Protein AF-J9ENZ3-F1 (afdb_monomer)

Structure (mmCIF, N/CA/C/O backbone):
data_AF-J9ENZ3-F1
#
_entry.id   AF-J9ENZ3-F1
#
loop_
_atom_site.group_PDB
_atom_site.id
_atom_site.type_symbol
_atom_site.label_atom_id
_atom_site.label_alt_id
_atom_site.label_comp_id
_atom_site.label_asym_id
_atom_site.label_entity_id
_atom_site.label_seq_id
_atom_site.pdbx_PDB_ins_code
_atom_site.Cartn_x
_atom_site.Cartn_y
_atom_site.Cartn_z
_atom_site.occupancy
_atom_site.B_iso_or_equiv
_atom_site.auth_seq_id
_atom_site.auth_comp_id
_atom_site.auth_asym_id
_atom_site.auth_atom_id
_atom_site.pdbx_PDB_model_num
ATOM 1 N N . MET A 1 1 ? 27.960 24.617 -27.772 1.00 37.16 1 MET A N 1
ATOM 2 C CA . MET A 1 1 ? 26.574 24.121 -27.917 1.00 37.16 1 MET A CA 1
ATOM 3 C C . MET A 1 1 ? 26.200 23.443 -26.607 1.00 37.16 1 MET A C 1
ATOM 5 O O . MET A 1 1 ? 26.792 22.425 -26.284 1.00 37.16 1 MET A O 1
ATOM 9 N N . ARG A 1 2 ? 25.341 24.064 -25.790 1.00 38.22 2 ARG A N 1
ATOM 10 C CA . ARG A 1 2 ? 24.847 23.457 -24.545 1.00 38.22 2 ARG A CA 1
ATOM 11 C C . ARG A 1 2 ? 23.799 22.422 -24.941 1.00 38.22 2 ARG A C 1
ATOM 13 O O . ARG A 1 2 ? 22.770 22.803 -25.491 1.00 38.22 2 ARG A O 1
ATOM 20 N N . GLY A 1 3 ? 24.102 21.139 -24.749 1.00 43.75 3 GLY A N 1
ATOM 21 C CA . GLY A 1 3 ? 23.131 20.070 -24.952 1.00 43.75 3 GLY A CA 1
ATOM 22 C C . GLY A 1 3 ? 21.952 20.314 -24.022 1.00 43.75 3 GLY A C 1
ATOM 23 O O . GLY A 1 3 ? 22.119 20.308 -22.805 1.00 43.75 3 GLY A O 1
ATOM 24 N N . GLN A 1 4 ? 20.783 20.601 -24.590 1.00 43.12 4 GLN A N 1
ATOM 25 C CA . GLN A 1 4 ? 19.541 20.542 -23.838 1.00 43.12 4 GLN A CA 1
ATOM 26 C C . GLN A 1 4 ? 19.379 19.084 -23.418 1.00 43.12 4 GLN A C 1
ATOM 28 O O . GLN A 1 4 ? 19.159 18.219 -24.265 1.00 43.12 4 GLN A O 1
ATOM 33 N N . GLY A 1 5 ? 19.588 18.805 -22.131 1.00 43.78 5 GLY A N 1
ATOM 34 C CA . GLY A 1 5 ? 19.294 17.501 -21.564 1.00 43.78 5 GLY A CA 1
ATOM 35 C C . GLY A 1 5 ? 17.828 17.211 -21.835 1.00 43.78 5 GLY A C 1
ATOM 36 O O . GLY A 1 5 ? 16.953 17.905 -21.321 1.00 43.78 5 GLY A O 1
ATOM 37 N N . THR A 1 6 ? 17.554 16.230 -22.689 1.00 45.53 6 THR A N 1
ATOM 38 C CA . THR A 1 6 ? 16.222 15.648 -22.790 1.00 45.53 6 THR A CA 1
ATOM 39 C C . THR A 1 6 ? 15.892 15.152 -21.393 1.00 45.53 6 THR A C 1
ATOM 41 O O . THR A 1 6 ? 16.521 14.206 -20.922 1.00 45.53 6 THR A O 1
ATOM 44 N N . SER A 1 7 ? 14.997 15.847 -20.691 1.00 44.31 7 SER A N 1
ATOM 45 C CA . SER A 1 7 ? 14.526 15.411 -19.383 1.00 44.31 7 SER A CA 1
ATOM 46 C C . SER A 1 7 ? 13.869 14.050 -19.589 1.00 44.31 7 SER A C 1
ATOM 48 O O . SER A 1 7 ? 12.767 13.954 -20.128 1.00 44.31 7 SER A O 1
ATOM 50 N N . VAL A 1 8 ? 14.607 12.987 -19.271 1.00 68.31 8 VAL A N 1
ATOM 51 C CA . VAL A 1 8 ? 14.067 11.633 -19.246 1.00 68.31 8 VAL A CA 1
ATOM 52 C C . VAL A 1 8 ? 13.024 11.655 -18.140 1.00 68.31 8 VAL A C 1
ATOM 54 O O . VAL A 1 8 ? 13.353 11.925 -16.984 1.00 68.31 8 VAL A O 1
ATOM 57 N N . MET A 1 9 ? 11.752 11.479 -18.503 1.00 69.38 9 MET A N 1
ATOM 58 C CA . MET A 1 9 ? 10.685 11.439 -17.508 1.00 69.38 9 MET A CA 1
ATOM 59 C C . MET A 1 9 ? 10.993 10.340 -16.480 1.00 69.38 9 MET A C 1
ATOM 61 O O . MET A 1 9 ? 11.474 9.276 -16.873 1.00 69.38 9 MET A O 1
ATOM 65 N N . PRO A 1 10 ? 10.714 10.562 -15.181 1.00 79.25 10 PRO A N 1
ATOM 66 C CA . PRO A 1 10 ? 10.874 9.521 -14.175 1.00 79.25 10 PRO A CA 1
ATOM 67 C C . PRO A 1 10 ? 10.128 8.250 -14.583 1.00 79.25 10 PRO A C 1
ATOM 69 O O . PRO A 1 10 ? 9.026 8.329 -15.123 1.00 79.25 10 PRO A O 1
ATOM 72 N N . ILE A 1 11 ? 10.681 7.081 -14.259 1.00 81.56 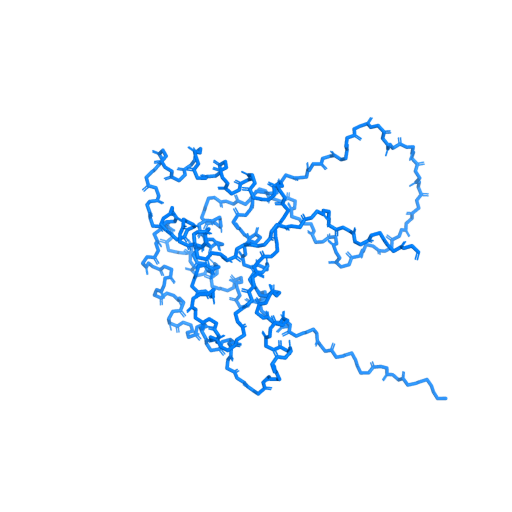11 ILE A N 1
ATOM 73 C CA . ILE A 1 11 ? 10.077 5.782 -14.600 1.00 81.56 11 ILE A CA 1
ATOM 74 C C . ILE A 1 11 ? 8.664 5.591 -14.018 1.00 81.56 11 ILE A C 1
ATOM 76 O O . ILE A 1 11 ? 7.868 4.814 -14.529 1.00 81.56 11 ILE A O 1
ATOM 80 N N . THR A 1 12 ? 8.326 6.351 -12.974 1.00 82.00 12 THR A N 1
ATOM 81 C CA . THR A 1 12 ? 7.009 6.378 -12.326 1.00 82.00 12 THR A CA 1
ATOM 82 C C . THR A 1 12 ? 6.116 7.538 -12.784 1.00 82.00 12 THR A C 1
ATOM 84 O O . THR A 1 12 ? 5.096 7.828 -12.147 1.00 82.00 12 THR A O 1
ATOM 87 N N . ALA A 1 13 ? 6.465 8.238 -13.869 1.00 82.88 13 ALA A N 1
ATOM 88 C CA 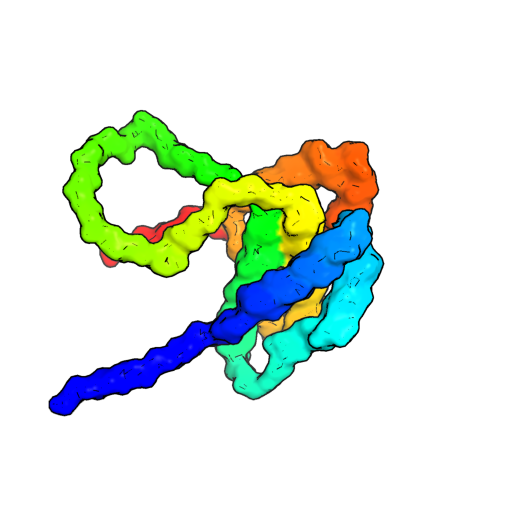. ALA A 1 13 ? 5.656 9.330 -14.400 1.00 82.88 13 ALA A CA 1
ATOM 89 C C . ALA A 1 13 ? 4.219 8.856 -14.681 1.00 82.88 13 ALA A C 1
ATOM 91 O O . ALA A 1 13 ? 3.992 7.842 -15.332 1.00 82.88 13 ALA A O 1
ATOM 92 N N . GLY A 1 14 ? 3.232 9.582 -14.150 1.00 85.75 14 GLY A N 1
ATOM 93 C CA . GLY A 1 14 ? 1.812 9.233 -14.275 1.00 85.75 14 GLY A CA 1
ATOM 94 C C . GLY A 1 14 ? 1.271 8.277 -13.205 1.00 85.75 14 GLY A C 1
ATOM 95 O O . GLY A 1 14 ? 0.085 8.366 -12.899 1.00 85.75 14 GLY A O 1
ATOM 96 N N . CYS A 1 15 ? 2.115 7.484 -12.528 1.00 87.88 15 CYS A N 1
ATOM 97 C CA . CYS A 1 15 ? 1.668 6.492 -11.535 1.00 87.88 15 CYS A CA 1
ATOM 98 C C . CYS A 1 15 ? 0.808 7.109 -10.434 1.00 87.88 15 CYS A C 1
ATOM 100 O O . CYS A 1 15 ? -0.285 6.629 -10.149 1.00 87.88 15 CYS A O 1
ATOM 102 N N . ARG A 1 16 ? 1.261 8.226 -9.850 1.00 88.62 16 ARG A N 1
ATOM 103 C CA . ARG A 1 16 ? 0.505 8.921 -8.800 1.00 88.62 16 ARG A CA 1
ATOM 104 C C . ARG A 1 16 ? -0.881 9.338 -9.290 1.00 88.62 16 ARG A C 1
ATOM 106 O O . ARG A 1 16 ? -1.846 9.194 -8.558 1.00 88.62 16 ARG A O 1
ATOM 113 N N . LYS A 1 17 ? -1.005 9.808 -10.533 1.00 92.12 17 LYS A N 1
ATOM 114 C CA . LYS A 1 17 ? -2.295 10.227 -11.094 1.00 92.12 17 LYS A CA 1
ATOM 115 C C . LYS A 1 17 ? -3.267 9.050 -11.212 1.00 92.12 17 LYS A C 1
ATOM 117 O O . LYS A 1 17 ? -4.450 9.214 -10.919 1.00 92.12 17 LYS A O 1
ATOM 122 N N . ASP A 1 18 ? -2.775 7.880 -11.606 1.00 94.88 18 ASP A N 1
ATOM 123 C CA . ASP A 1 18 ? -3.594 6.671 -11.701 1.00 94.88 18 ASP A CA 1
ATOM 124 C C . ASP A 1 18 ? -3.971 6.120 -10.319 1.00 94.88 18 ASP A C 1
ATOM 126 O O . ASP A 1 18 ? -5.124 5.737 -10.111 1.00 94.88 18 ASP A O 1
ATOM 130 N N . ILE A 1 19 ? -3.045 6.158 -9.353 1.00 96.81 19 ILE A N 1
ATOM 131 C CA . ILE A 1 19 ? -3.295 5.789 -7.949 1.00 96.81 19 ILE A CA 1
ATOM 132 C C . ILE A 1 19 ? -4.357 6.704 -7.334 1.00 96.81 19 ILE A C 1
ATOM 134 O O . ILE A 1 19 ? -5.338 6.211 -6.786 1.00 96.81 19 ILE A O 1
ATOM 138 N N . GLU A 1 20 ? -4.218 8.023 -7.480 1.00 95.81 20 GLU A N 1
ATOM 139 C CA . GLU A 1 20 ? -5.185 9.009 -6.976 1.00 95.81 20 GLU A CA 1
ATOM 140 C C . GLU A 1 20 ? -6.562 8.848 -7.628 1.00 95.81 20 GLU A C 1
ATOM 142 O O . GLU A 1 20 ? -7.599 9.003 -6.981 1.00 95.81 20 GLU A O 1
ATOM 147 N N . ARG A 1 21 ? -6.602 8.479 -8.914 1.00 97.25 21 ARG A N 1
ATOM 148 C CA . ARG A 1 21 ? -7.859 8.151 -9.592 1.00 97.25 21 ARG A CA 1
ATOM 149 C C . ARG A 1 21 ? -8.520 6.917 -8.979 1.00 97.25 21 ARG A C 1
ATOM 151 O O . ARG A 1 21 ? -9.731 6.944 -8.756 1.00 97.25 21 ARG A O 1
ATOM 158 N N . LEU A 1 22 ? -7.759 5.853 -8.720 1.00 98.38 22 LEU A N 1
ATOM 159 C CA . LEU A 1 22 ? -8.282 4.646 -8.080 1.00 98.38 22 LEU A CA 1
ATOM 160 C C . LEU A 1 22 ? -8.736 4.935 -6.640 1.00 98.38 22 LEU A C 1
ATOM 162 O O . LEU A 1 22 ? -9.823 4.509 -6.254 1.00 98.38 22 LEU A O 1
ATOM 166 N N . LEU A 1 23 ? -7.960 5.715 -5.881 1.00 97.75 23 LEU A N 1
ATOM 167 C CA . LEU A 1 23 ? -8.310 6.162 -4.533 1.00 97.75 23 LEU A CA 1
ATOM 168 C C . LEU A 1 23 ? -9.619 6.950 -4.538 1.00 97.75 23 LEU A C 1
ATOM 170 O O . LEU A 1 23 ? -10.511 6.649 -3.750 1.00 97.75 23 LEU A O 1
ATOM 174 N N . LYS A 1 24 ? -9.778 7.915 -5.451 1.00 97.81 24 LYS A N 1
ATOM 175 C CA . LYS A 1 24 ? -11.016 8.692 -5.585 1.00 97.81 24 LYS A CA 1
ATOM 176 C C . LYS A 1 24 ? -12.229 7.784 -5.800 1.00 97.81 24 LYS A C 1
ATOM 178 O O . LYS A 1 24 ? -13.211 7.904 -5.075 1.00 97.81 24 LYS A O 1
ATOM 183 N N . LEU A 1 25 ? -12.140 6.850 -6.749 1.00 98.31 25 LEU A N 1
ATOM 184 C CA . LEU A 1 25 ? -13.219 5.895 -7.026 1.00 98.31 25 LEU A CA 1
ATOM 185 C C . LEU A 1 25 ? -13.516 4.986 -5.828 1.00 98.31 25 LEU A C 1
ATOM 187 O O . LEU A 1 25 ? -14.663 4.600 -5.619 1.00 98.31 25 LEU A O 1
ATOM 191 N N . TYR A 1 26 ? -12.496 4.627 -5.050 1.00 98.38 26 TYR A N 1
ATOM 192 C CA . TYR A 1 26 ? -12.668 3.831 -3.841 1.00 98.38 26 TYR A CA 1
ATOM 193 C C . TYR A 1 26 ? -13.316 4.637 -2.708 1.00 98.38 26 TYR A C 1
ATOM 195 O O . TYR A 1 26 ? -14.208 4.122 -2.036 1.00 98.38 26 TYR A O 1
ATOM 203 N N . LYS A 1 27 ? -12.957 5.916 -2.543 1.00 97.31 27 LYS A N 1
ATOM 204 C CA . LYS A 1 27 ? -13.599 6.827 -1.580 1.00 97.31 27 LYS A CA 1
ATOM 205 C C . LYS A 1 27 ? -15.095 6.974 -1.857 1.00 97.31 27 LYS A C 1
ATOM 207 O O . LYS A 1 27 ? -15.889 6.865 -0.931 1.00 97.31 27 LYS A O 1
ATOM 212 N N . GLU A 1 28 ? -15.482 7.074 -3.129 1.00 97.69 28 GLU A N 1
ATOM 213 C CA . GLU A 1 28 ? -16.887 7.106 -3.577 1.00 97.69 28 GLU A CA 1
ATOM 214 C C . GLU A 1 28 ? -17.689 5.833 -3.229 1.00 97.69 28 GLU A C 1
ATOM 216 O O . GLU A 1 28 ? -18.915 5.843 -3.306 1.00 97.69 28 GLU A O 1
ATOM 221 N N . LYS A 1 29 ? -17.035 4.725 -2.847 1.00 97.50 29 LYS A N 1
ATOM 222 C CA . LYS A 1 29 ? -17.721 3.511 -2.372 1.00 97.50 29 LYS A CA 1
ATOM 223 C C . LYS A 1 29 ? -18.126 3.569 -0.903 1.00 97.50 29 LYS A C 1
ATOM 225 O O . LYS A 1 29 ? -18.828 2.658 -0.472 1.00 97.50 29 LYS A O 1
ATOM 230 N N . GLU A 1 30 ? -17.649 4.565 -0.149 1.00 95.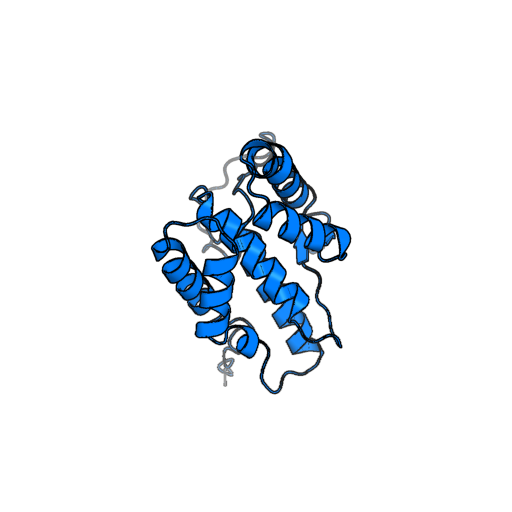81 30 GLU A N 1
ATOM 231 C CA . GLU A 1 30 ? -17.958 4.763 1.277 1.00 95.81 30 GLU A CA 1
ATOM 232 C C . GLU A 1 30 ? -17.802 3.471 2.103 1.00 95.81 30 GLU A C 1
ATOM 234 O O . GLU A 1 30 ? -18.592 3.135 2.982 1.00 95.81 30 GLU A O 1
ATOM 239 N N . THR A 1 31 ? -16.766 2.695 1.777 1.00 96.62 31 THR A N 1
ATOM 240 C CA . THR A 1 31 ? -16.513 1.375 2.350 1.00 96.62 31 THR A CA 1
ATOM 241 C C . THR A 1 31 ? -15.038 1.199 2.672 1.00 96.62 31 THR A C 1
ATOM 243 O O . THR A 1 31 ? -14.167 1.797 2.040 1.00 96.62 31 THR A O 1
ATOM 246 N N . LEU A 1 32 ? -14.770 0.340 3.652 1.00 97.56 32 LEU A N 1
ATOM 247 C CA . LEU A 1 32 ? -13.426 -0.065 4.063 1.00 97.56 32 LEU A CA 1
ATOM 248 C C . LEU A 1 32 ? -13.091 -1.491 3.597 1.00 97.56 32 LEU A C 1
ATOM 250 O O . LEU A 1 32 ? -12.038 -2.022 3.941 1.00 97.56 32 LEU A O 1
ATOM 254 N N . ARG A 1 33 ? -13.995 -2.149 2.857 1.00 98.06 33 ARG A N 1
ATOM 255 C CA . ARG A 1 33 ? -13.868 -3.558 2.460 1.00 98.06 33 ARG A CA 1
ATOM 256 C C . ARG A 1 33 ? -12.929 -3.734 1.270 1.00 98.06 33 ARG A C 1
ATOM 258 O O . ARG A 1 33 ? -12.940 -2.944 0.329 1.00 98.06 33 ARG A O 1
ATOM 265 N N . TYR A 1 34 ? -12.213 -4.856 1.253 1.00 98.56 34 TYR A N 1
ATOM 266 C CA . TYR A 1 34 ? -11.337 -5.210 0.134 1.00 98.56 34 TYR A CA 1
ATOM 267 C C . TYR A 1 34 ? -12.113 -5.512 -1.154 1.00 98.56 34 TYR A C 1
ATOM 269 O O . TYR A 1 34 ? -11.662 -5.179 -2.247 1.00 98.56 34 TYR A O 1
ATOM 277 N N . LYS A 1 35 ? -13.301 -6.123 -1.049 1.00 98.38 35 LYS A N 1
ATOM 278 C CA . LYS A 1 35 ? -14.058 -6.582 -2.224 1.00 98.38 35 LYS A CA 1
ATOM 279 C C . LYS A 1 35 ? -14.413 -5.443 -3.208 1.00 98.38 35 LYS A C 1
ATOM 281 O O . LYS A 1 35 ? -14.093 -5.584 -4.386 1.00 98.38 35 LYS A O 1
ATOM 286 N N . PRO A 1 36 ? -14.972 -4.298 -2.773 1.00 98.50 36 PRO A N 1
ATOM 287 C CA . PRO A 1 36 ? -15.184 -3.152 -3.661 1.00 98.50 36 PRO A CA 1
ATOM 288 C C . PRO A 1 36 ? -13.886 -2.546 -4.212 1.00 98.50 36 PRO A C 1
ATOM 290 O O . PRO A 1 36 ? -13.875 -2.062 -5.342 1.00 98.50 36 PRO A O 1
ATOM 293 N N . PHE A 1 37 ? -12.791 -2.579 -3.442 1.00 98.69 37 PHE A N 1
ATOM 294 C CA . PHE A 1 37 ? -11.478 -2.132 -3.914 1.00 98.69 37 PHE A CA 1
ATOM 295 C C . PHE A 1 37 ? -10.979 -2.990 -5.087 1.00 98.69 37 PHE A C 1
ATOM 297 O O . PHE A 1 37 ? -10.638 -2.440 -6.135 1.00 98.69 37 PHE A O 1
ATOM 304 N N . ILE A 1 38 ? -10.968 -4.322 -4.949 1.00 98.56 38 ILE A N 1
ATOM 305 C CA . ILE A 1 38 ? -10.431 -5.205 -5.997 1.00 98.56 38 ILE A CA 1
ATOM 306 C C . ILE A 1 38 ? -11.284 -5.156 -7.270 1.00 98.56 38 ILE A C 1
ATOM 308 O O . ILE A 1 38 ? -10.747 -5.172 -8.369 1.00 98.56 38 ILE A O 1
ATOM 312 N N . GLU A 1 39 ? -12.601 -4.969 -7.147 1.00 98.62 39 GLU A N 1
ATOM 313 C CA . GLU A 1 39 ? -13.478 -4.756 -8.306 1.00 98.62 39 GLU A CA 1
ATOM 314 C C . GLU A 1 39 ? -13.137 -3.475 -9.080 1.00 98.62 39 GLU A C 1
ATOM 316 O O . GLU A 1 39 ? -13.203 -3.457 -10.310 1.00 98.62 39 GLU A O 1
ATOM 321 N N . LEU A 1 40 ? -12.758 -2.398 -8.383 1.00 98.62 40 LEU A N 1
ATOM 322 C CA . LEU A 1 40 ? -12.287 -1.169 -9.025 1.00 98.62 40 LEU A CA 1
ATOM 323 C C . LEU A 1 40 ? -10.916 -1.363 -9.676 1.00 98.62 40 LEU A C 1
ATOM 325 O O . LEU A 1 40 ? -10.721 -0.918 -10.809 1.00 98.62 40 LEU A O 1
ATOM 329 N N . PHE A 1 41 ? -9.999 -2.045 -8.988 1.00 98.56 41 PHE A N 1
ATOM 330 C CA . PHE A 1 41 ? -8.675 -2.387 -9.503 1.00 98.56 41 PHE A CA 1
ATOM 331 C C . PHE A 1 41 ? -8.780 -3.188 -10.813 1.00 98.56 41 PHE A C 1
ATOM 333 O O . PHE A 1 41 ? -8.176 -2.811 -11.823 1.00 98.56 41 PHE A O 1
ATOM 340 N N . ASP A 1 42 ? -9.628 -4.220 -10.833 1.00 98.12 42 ASP A N 1
ATOM 341 C CA . ASP A 1 42 ? -9.889 -5.059 -12.006 1.00 98.12 42 ASP A CA 1
ATOM 342 C C . ASP A 1 42 ? -10.587 -4.275 -13.122 1.00 98.12 42 ASP A C 1
ATOM 344 O O . ASP A 1 42 ? -10.189 -4.348 -14.287 1.00 98.12 42 ASP A O 1
ATOM 348 N N . LYS A 1 43 ? -11.595 -3.457 -12.784 1.00 98.00 43 LYS A N 1
ATOM 349 C CA . LYS A 1 43 ? -12.313 -2.611 -13.752 1.00 98.00 43 LYS A CA 1
ATOM 350 C C . LYS A 1 43 ? -11.385 -1.616 -14.449 1.00 98.00 43 LYS A C 1
ATOM 352 O O . LYS A 1 43 ? -11.552 -1.358 -15.640 1.00 98.00 43 LYS A O 1
ATOM 357 N N . MET A 1 44 ? -10.421 -1.052 -13.722 1.00 97.06 44 MET A N 1
ATOM 358 C CA . MET A 1 44 ? -9.399 -0.164 -14.282 1.00 97.06 44 MET A CA 1
ATOM 359 C C . MET A 1 44 ? -8.302 -0.916 -15.036 1.00 97.06 44 MET A C 1
ATOM 361 O O . MET A 1 44 ? -7.482 -0.271 -15.683 1.00 97.06 44 MET A O 1
ATOM 365 N N . LYS A 1 45 ? -8.291 -2.255 -14.968 1.00 96.62 45 LYS A N 1
ATOM 366 C CA . LYS A 1 45 ? -7.197 -3.108 -15.441 1.00 96.62 45 LYS A CA 1
ATOM 367 C C . LYS A 1 45 ? -5.858 -2.657 -14.856 1.00 96.62 45 LYS A C 1
ATOM 369 O O . LYS A 1 45 ? -4.853 -2.652 -15.548 1.00 96.62 45 LYS A O 1
ATOM 374 N N . PHE A 1 46 ? -5.835 -2.262 -13.582 1.00 96.81 46 PHE A N 1
ATOM 375 C CA . PHE A 1 46 ? -4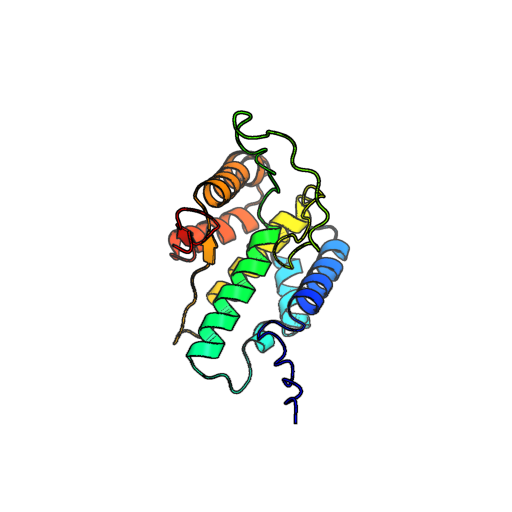.685 -1.570 -12.995 1.00 96.81 46 PHE A CA 1
ATOM 376 C C . PHE A 1 46 ? -3.396 -2.414 -13.029 1.00 96.81 46 PHE A C 1
ATOM 378 O O . PHE A 1 46 ? -2.309 -1.869 -13.174 1.00 96.81 46 PHE A O 1
ATOM 385 N N . ALA A 1 47 ? -3.499 -3.749 -13.010 1.00 94.81 47 ALA A N 1
ATOM 386 C CA . ALA A 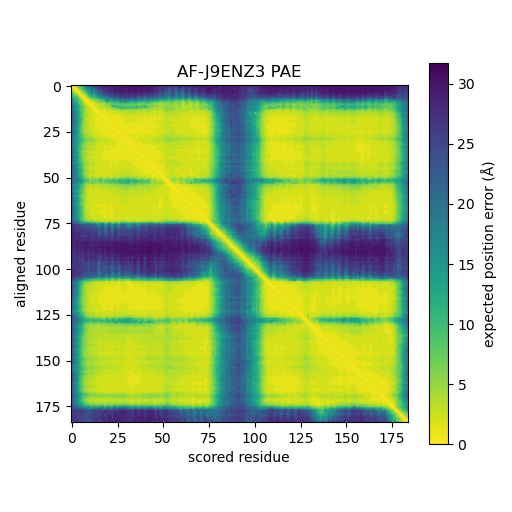1 47 ? -2.353 -4.650 -13.183 1.00 94.81 47 ALA A CA 1
ATOM 387 C C . ALA A 1 47 ? -1.592 -4.459 -14.513 1.00 94.81 47 ALA A C 1
ATOM 389 O O . ALA A 1 47 ? -0.423 -4.832 -14.603 1.00 94.81 47 ALA A O 1
ATOM 390 N N . THR A 1 48 ? -2.198 -3.841 -15.539 1.00 93.38 48 THR A N 1
ATOM 391 C CA . THR A 1 48 ? -1.495 -3.519 -16.792 1.00 93.38 48 THR A CA 1
ATOM 392 C C . THR A 1 48 ? -0.395 -2.477 -16.602 1.00 93.38 48 THR A C 1
ATOM 394 O O . THR A 1 48 ? 0.352 -2.227 -17.538 1.00 93.38 48 THR A O 1
ATOM 397 N N . ILE A 1 49 ? -0.267 -1.878 -15.413 1.00 92.25 49 ILE A N 1
ATOM 398 C CA . ILE A 1 49 ? 0.814 -0.949 -15.077 1.00 92.25 49 ILE A CA 1
ATOM 399 C C . ILE A 1 49 ? 2.210 -1.591 -15.196 1.00 92.25 49 ILE A C 1
ATOM 401 O O . ILE A 1 49 ? 3.178 -0.895 -15.475 1.00 92.25 49 ILE A O 1
ATOM 405 N N . PHE A 1 50 ? 2.306 -2.918 -15.055 1.00 90.69 50 PHE A N 1
ATOM 406 C CA . PHE A 1 50 ? 3.543 -3.678 -15.277 1.00 90.69 50 PHE A CA 1
ATOM 407 C C . PHE A 1 50 ? 3.735 -4.125 -16.736 1.00 90.69 50 PHE A C 1
ATOM 409 O O . PHE A 1 50 ? 4.740 -4.754 -17.063 1.00 90.69 50 PHE A O 1
ATOM 416 N N . MET A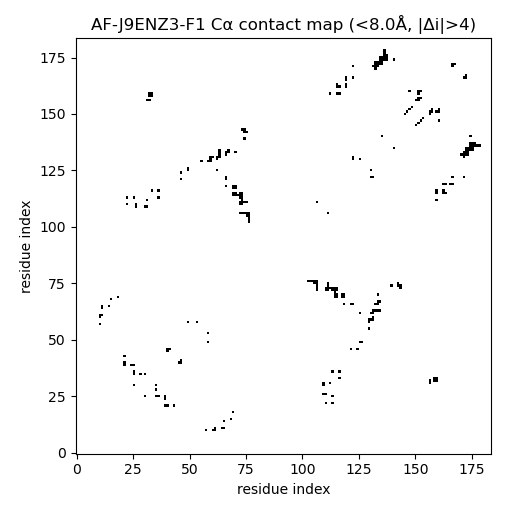 1 51 ? 2.771 -3.861 -17.623 1.00 87.56 51 MET A N 1
ATOM 417 C CA . MET A 1 51 ? 2.851 -4.283 -19.019 1.00 87.56 51 MET A CA 1
ATOM 418 C C . MET A 1 51 ? 3.636 -3.271 -19.847 1.00 87.56 51 MET A C 1
ATOM 420 O O . MET A 1 51 ? 3.337 -2.081 -19.868 1.00 87.56 51 MET A O 1
ATOM 424 N N . GLY A 1 52 ? 4.610 -3.767 -20.600 1.00 83.94 52 GLY A N 1
ATOM 425 C CA . GLY A 1 52 ? 5.451 -2.953 -21.464 1.00 83.94 52 GLY A CA 1
ATOM 426 C C . GLY A 1 52 ? 6.790 -3.629 -21.709 1.00 83.94 52 GLY A C 1
ATOM 427 O O . GLY A 1 52 ? 7.070 -4.704 -21.182 1.00 83.94 52 GLY A O 1
ATOM 428 N N . ARG A 1 53 ? 7.629 -3.002 -22.533 1.00 76.19 53 ARG A N 1
ATOM 429 C CA . ARG A 1 53 ? 9.024 -3.421 -22.689 1.00 76.19 53 ARG A CA 1
ATOM 430 C C . ARG A 1 53 ? 9.870 -2.630 -21.703 1.00 76.19 53 ARG A C 1
ATOM 432 O O . ARG A 1 53 ? 10.307 -1.534 -22.028 1.00 76.19 53 ARG A O 1
ATOM 439 N N . MET A 1 54 ? 10.048 -3.190 -20.513 1.00 86.06 54 MET A N 1
ATOM 440 C CA . MET A 1 54 ? 10.987 -2.701 -19.505 1.00 86.06 54 MET A CA 1
ATOM 441 C C . MET A 1 54 ? 12.145 -3.689 -19.428 1.00 86.06 54 MET A C 1
ATOM 443 O O . MET A 1 54 ? 11.933 -4.904 -19.468 1.00 86.06 54 MET A O 1
ATOM 447 N N . SER A 1 55 ? 13.371 -3.189 -19.331 1.00 90.31 55 SER A N 1
ATOM 448 C CA . SER A 1 55 ? 14.490 -4.029 -18.913 1.00 90.31 55 SER A CA 1
ATOM 449 C C . SER A 1 55 ? 14.256 -4.549 -17.484 1.00 90.31 55 SER A C 1
ATOM 451 O O . SER A 1 55 ? 13.509 -3.937 -16.718 1.00 90.31 55 SER A O 1
ATOM 453 N N . PRO A 1 56 ? 14.907 -5.651 -17.077 1.00 89.94 56 PRO A N 1
ATOM 454 C CA . PRO A 1 56 ? 14.837 -6.140 -15.700 1.00 89.94 56 PRO A CA 1
ATOM 455 C C . PRO A 1 56 ? 15.119 -5.085 -14.622 1.00 89.94 56 PRO A C 1
ATOM 457 O O . PRO A 1 56 ? 14.434 -5.044 -13.604 1.00 89.94 56 PRO A O 1
ATOM 460 N N . ALA A 1 57 ? 16.107 -4.216 -14.857 1.00 90.38 57 ALA A N 1
ATOM 461 C CA . ALA A 1 57 ? 16.481 -3.159 -13.920 1.00 90.38 57 ALA A CA 1
ATOM 462 C C . ALA A 1 57 ? 15.394 -2.080 -13.818 1.00 90.38 57 ALA A C 1
ATOM 464 O O . ALA A 1 57 ? 14.999 -1.711 -12.716 1.00 90.38 57 ALA A O 1
ATOM 465 N N . GLU A 1 58 ? 14.864 -1.637 -14.962 1.00 90.88 58 GLU A N 1
ATOM 466 C CA . GLU A 1 58 ? 13.745 -0.693 -15.025 1.00 90.88 58 GLU A CA 1
ATOM 467 C C . GLU A 1 58 ? 12.503 -1.256 -14.336 1.00 90.88 58 GLU A C 1
ATOM 469 O O . GLU A 1 58 ? 11.862 -0.562 -13.556 1.00 90.88 58 GLU A O 1
ATOM 474 N N . LEU A 1 59 ? 12.174 -2.525 -14.579 1.00 91.50 59 LEU A N 1
ATOM 475 C CA . LEU A 1 59 ? 11.028 -3.172 -13.952 1.00 91.50 59 LEU A CA 1
ATOM 476 C C . LEU A 1 59 ? 11.182 -3.257 -12.428 1.00 91.50 59 LEU A C 1
ATOM 478 O O . LEU A 1 59 ? 10.223 -2.982 -11.706 1.00 91.50 59 LEU A O 1
ATOM 482 N N . TYR A 1 60 ? 12.368 -3.621 -11.936 1.00 92.06 60 TYR A N 1
ATOM 483 C CA . TYR A 1 60 ? 12.636 -3.677 -10.500 1.00 92.06 60 TYR A CA 1
ATOM 484 C C . TYR A 1 60 ? 12.540 -2.284 -9.863 1.00 92.06 60 TYR A C 1
ATOM 486 O O . TYR A 1 60 ? 11.819 -2.110 -8.882 1.00 92.06 60 TYR A O 1
ATOM 494 N N . GLU A 1 61 ? 13.205 -1.278 -10.443 1.00 91.31 61 GLU A N 1
ATOM 495 C CA . GLU A 1 61 ? 13.167 0.108 -9.957 1.00 91.31 61 GLU A CA 1
ATOM 49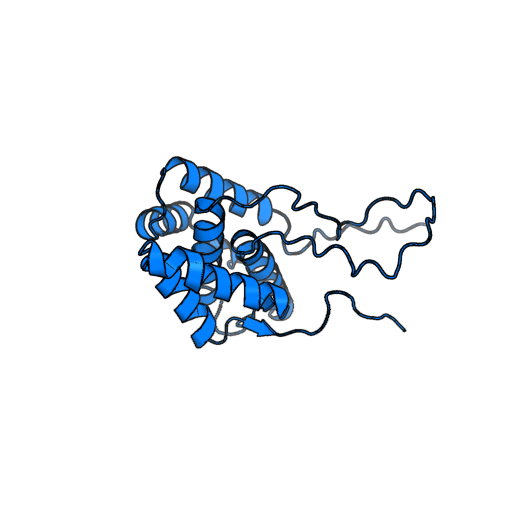6 C C . GLU A 1 61 ? 11.741 0.670 -9.969 1.00 91.31 61 GLU A C 1
ATOM 498 O O . GLU A 1 61 ? 11.300 1.308 -9.011 1.00 91.31 61 GLU A O 1
ATOM 503 N N . PHE A 1 62 ? 11.002 0.406 -11.045 1.00 92.94 62 PHE A N 1
ATOM 504 C CA . PHE A 1 62 ? 9.605 0.780 -11.172 1.00 92.94 62 PHE A CA 1
ATOM 505 C C . PHE A 1 62 ? 8.751 0.148 -10.075 1.00 92.94 62 PHE A C 1
ATOM 507 O O . PHE A 1 62 ? 8.011 0.859 -9.398 1.00 92.94 62 PHE A O 1
ATOM 514 N N . SER A 1 63 ? 8.872 -1.166 -9.880 1.00 94.19 63 SER A N 1
ATOM 515 C CA . SER A 1 63 ? 8.088 -1.915 -8.895 1.00 94.19 63 SER A CA 1
ATOM 516 C C . SER A 1 63 ? 8.403 -1.454 -7.473 1.00 94.19 63 SER A C 1
ATOM 518 O O . SER A 1 63 ? 7.484 -1.200 -6.698 1.00 94.19 63 SER A O 1
ATOM 520 N N . GLU A 1 64 ? 9.683 -1.254 -7.147 1.00 92.94 64 GLU A N 1
ATOM 521 C CA . GLU A 1 64 ? 10.123 -0.737 -5.848 1.00 92.94 64 GLU A CA 1
ATOM 522 C C . GLU A 1 64 ? 9.527 0.651 -5.573 1.00 92.94 64 GLU A C 1
ATOM 524 O O . GLU A 1 64 ? 8.882 0.859 -4.543 1.00 92.94 64 GLU A O 1
ATOM 529 N N . LYS A 1 65 ? 9.661 1.593 -6.517 1.00 92.50 65 LYS A N 1
ATOM 530 C CA . LYS A 1 65 ? 9.121 2.953 -6.365 1.00 92.50 65 LYS A CA 1
ATOM 531 C C . LYS A 1 65 ? 7.597 2.972 -6.324 1.00 92.50 65 LYS A C 1
ATOM 533 O O . LYS A 1 65 ? 7.025 3.734 -5.549 1.00 92.50 65 LYS A O 1
ATOM 538 N N . LEU A 1 66 ? 6.935 2.156 -7.142 1.00 95.06 66 LEU A N 1
ATOM 539 C CA . LEU A 1 66 ? 5.482 2.031 -7.146 1.00 95.06 66 LEU A CA 1
ATOM 540 C C . LEU A 1 66 ? 4.989 1.560 -5.776 1.00 95.06 66 LEU A C 1
ATOM 542 O O . LEU A 1 66 ? 4.149 2.230 -5.181 1.00 95.06 66 LEU A O 1
ATOM 546 N N . LEU A 1 67 ? 5.550 0.469 -5.251 1.00 95.50 67 LEU A N 1
ATOM 547 C CA . LEU A 1 67 ? 5.174 -0.069 -3.945 1.00 95.50 67 LEU A CA 1
ATOM 548 C C . LEU A 1 67 ? 5.479 0.911 -2.803 1.00 95.50 67 LEU A C 1
ATOM 550 O O . LEU A 1 67 ? 4.690 1.013 -1.864 1.00 95.50 67 LEU A O 1
ATOM 554 N N . GLN A 1 68 ? 6.572 1.677 -2.900 1.00 93.19 68 GLN A N 1
ATOM 555 C CA . GLN A 1 68 ? 6.884 2.742 -1.944 1.00 93.19 68 GLN A CA 1
ATOM 556 C C . GLN A 1 68 ? 5.800 3.830 -1.927 1.00 93.19 68 GLN A C 1
ATOM 558 O O . GLN A 1 68 ? 5.368 4.266 -0.860 1.00 93.19 68 GLN A O 1
ATOM 563 N N . ILE A 1 69 ? 5.329 4.252 -3.107 1.00 92.81 69 ILE A N 1
ATOM 564 C CA . ILE A 1 69 ? 4.245 5.236 -3.232 1.00 92.81 69 ILE A CA 1
ATOM 565 C C . ILE A 1 69 ? 2.942 4.668 -2.667 1.00 92.81 69 ILE A C 1
ATOM 567 O O . ILE A 1 69 ? 2.193 5.389 -2.018 1.00 92.81 69 ILE A O 1
ATOM 571 N N . THR A 1 70 ? 2.629 3.394 -2.908 1.00 95.81 70 THR A N 1
ATOM 572 C CA . THR A 1 70 ? 1.348 2.832 -2.458 1.00 95.81 70 THR A CA 1
ATOM 573 C C . THR A 1 70 ? 1.315 2.599 -0.955 1.00 95.81 70 THR A C 1
ATOM 575 O O . THR A 1 70 ? 0.293 2.882 -0.326 1.00 95.81 70 THR A O 1
ATOM 578 N N . ILE A 1 71 ? 2.423 2.155 -0.350 1.00 95.06 71 ILE A N 1
ATOM 579 C CA . ILE A 1 71 ? 2.462 1.936 1.098 1.00 95.06 71 ILE A CA 1
ATOM 580 C C . ILE A 1 71 ? 2.431 3.254 1.872 1.00 95.06 71 ILE A C 1
ATOM 582 O O . ILE A 1 71 ? 1.930 3.272 2.992 1.00 95.06 71 ILE A O 1
ATOM 586 N N . SER A 1 72 ? 2.888 4.372 1.292 1.00 92.44 72 SER A N 1
ATOM 587 C CA . SER A 1 72 ? 2.858 5.660 1.996 1.00 92.44 72 SER A CA 1
ATOM 588 C C . SER A 1 72 ? 1.434 6.105 2.344 1.00 92.44 72 SER A C 1
ATOM 590 O O . SER A 1 72 ? 1.250 6.846 3.299 1.00 92.44 72 SER A O 1
ATOM 592 N N . TYR A 1 73 ? 0.412 5.624 1.622 1.00 93.75 73 TYR A N 1
ATOM 593 C CA . TYR A 1 73 ? -0.990 5.851 1.996 1.00 93.75 73 TYR A CA 1
ATOM 594 C C . TYR A 1 73 ? -1.401 5.062 3.247 1.00 93.75 73 TYR A C 1
ATOM 596 O O . TYR A 1 73 ? -2.330 5.466 3.929 1.00 93.75 73 TYR A O 1
ATOM 604 N N . ALA A 1 74 ? -0.739 3.944 3.567 1.00 93.50 74 ALA A N 1
ATOM 605 C CA . ALA A 1 74 ? -1.007 3.146 4.767 1.00 93.50 74 ALA A CA 1
ATOM 606 C C . ALA A 1 74 ? -0.356 3.721 6.033 1.00 93.50 74 ALA A C 1
ATOM 608 O O . ALA A 1 74 ? -0.759 3.366 7.145 1.00 93.50 74 ALA A O 1
ATOM 609 N N . MET A 1 75 ? 0.637 4.594 5.875 1.00 88.44 75 MET A N 1
ATOM 610 C CA . MET A 1 75 ? 1.416 5.139 6.979 1.00 88.44 75 MET A CA 1
ATOM 611 C C . MET A 1 75 ? 0.733 6.374 7.575 1.00 88.44 75 MET A C 1
ATOM 613 O O . MET A 1 75 ? 0.173 7.195 6.846 1.00 88.44 75 MET A O 1
ATOM 617 N N . SER A 1 76 ? 0.764 6.521 8.901 1.00 72.94 76 SER A N 1
ATOM 618 C CA . SER A 1 76 ? 0.461 7.811 9.517 1.00 72.94 76 SER A CA 1
ATOM 619 C C . SER A 1 76 ? 1.638 8.753 9.292 1.00 72.94 76 SER A C 1
ATOM 621 O O . SER A 1 76 ? 2.800 8.386 9.485 1.00 72.94 76 SER A O 1
ATOM 623 N N . TYR A 1 77 ? 1.353 9.981 8.863 1.00 57.03 77 TYR A N 1
ATOM 624 C CA . TYR A 1 77 ? 2.371 11.015 8.902 1.00 57.03 77 TYR A CA 1
ATOM 625 C C . TYR A 1 77 ? 2.608 11.392 10.361 1.00 57.03 77 TYR A C 1
ATOM 627 O O . TYR A 1 77 ? 1.864 12.170 10.952 1.00 57.03 77 TYR A O 1
ATOM 635 N N . ARG A 1 78 ? 3.644 10.810 10.956 1.00 49.69 78 ARG A N 1
ATOM 636 C CA . ARG A 1 78 ? 4.284 11.372 12.137 1.00 49.69 78 ARG A CA 1
ATOM 637 C C . ARG A 1 78 ? 5.487 12.137 11.625 1.00 49.69 78 ARG A C 1
ATOM 639 O O . ARG A 1 78 ? 6.551 11.560 11.429 1.00 49.69 78 ARG A O 1
ATOM 646 N N . GLU A 1 79 ? 5.317 13.436 11.412 1.00 41.50 79 GLU A N 1
ATOM 647 C CA . GLU A 1 79 ? 6.443 14.357 11.506 1.00 41.50 79 GLU A CA 1
ATOM 648 C C . GLU A 1 79 ? 7.041 14.116 12.903 1.00 41.50 79 GLU A C 1
ATOM 650 O O . GLU A 1 79 ? 6.536 14.603 13.917 1.00 41.50 79 GLU A O 1
ATOM 655 N N . ARG A 1 80 ? 8.064 13.260 13.015 1.00 39.19 80 ARG A N 1
ATOM 656 C CA . ARG A 1 80 ? 8.917 13.327 14.192 1.00 39.19 80 ARG A CA 1
ATOM 657 C C . ARG A 1 80 ? 9.607 14.662 14.033 1.00 39.19 80 ARG A C 1
ATOM 659 O O . ARG A 1 80 ? 10.515 14.780 13.214 1.00 39.19 80 ARG A O 1
ATOM 666 N N . LYS A 1 81 ? 9.153 15.659 14.800 1.00 34.28 81 LYS A N 1
ATOM 667 C CA . LYS A 1 81 ? 9.998 16.807 15.116 1.00 34.28 81 LYS A CA 1
ATOM 668 C C . LYS A 1 81 ? 11.383 16.224 15.407 1.00 34.28 81 LYS A C 1
ATOM 670 O O . LYS A 1 81 ? 11.448 15.303 16.237 1.00 34.28 81 LYS A O 1
ATOM 675 N N . PRO A 1 82 ? 12.447 16.634 14.693 1.00 36.56 82 PRO A N 1
ATOM 676 C CA . PRO A 1 82 ? 13.781 16.213 15.078 1.00 36.56 82 PRO A CA 1
ATOM 677 C C . PRO A 1 82 ? 13.905 16.495 16.575 1.00 36.56 82 PRO A C 1
ATOM 679 O O . PRO A 1 82 ? 13.383 17.504 17.055 1.00 36.56 82 PRO A O 1
ATOM 682 N N . ALA A 1 83 ? 14.459 15.539 17.328 1.00 36.00 83 ALA A N 1
ATOM 683 C CA . ALA A 1 83 ? 14.624 15.692 18.768 1.00 36.00 83 ALA A CA 1
ATOM 684 C C . ALA A 1 83 ? 15.163 17.101 19.045 1.00 36.00 83 ALA A C 1
ATOM 686 O O . ALA A 1 83 ? 16.091 17.530 18.362 1.00 36.00 83 ALA A O 1
ATOM 687 N N . GLU A 1 84 ? 14.534 17.805 19.985 1.00 39.53 84 GLU A N 1
ATOM 688 C CA . GLU A 1 84 ? 14.608 19.252 20.258 1.00 39.53 84 GLU A CA 1
ATOM 689 C C . GLU A 1 84 ? 15.995 19.731 20.761 1.00 39.53 84 GLU A C 1
ATOM 691 O O . GLU A 1 84 ? 16.111 20.614 21.602 1.00 39.53 84 GLU A O 1
ATOM 696 N N . TYR A 1 85 ? 17.075 19.127 20.264 1.00 44.94 85 TYR A N 1
ATOM 697 C CA . TYR A 1 85 ? 18.468 19.381 20.616 1.00 44.94 85 TYR A CA 1
ATOM 698 C C . TYR A 1 85 ? 19.300 19.929 19.449 1.00 44.94 85 TYR A C 1
ATOM 700 O O . TYR A 1 85 ? 20.517 20.035 19.582 1.00 44.94 85 TYR A O 1
ATOM 708 N N . ALA A 1 86 ? 18.691 20.271 18.310 1.00 51.00 86 ALA A N 1
ATOM 709 C CA . ALA A 1 86 ? 19.435 20.763 17.152 1.00 51.00 86 ALA A CA 1
ATOM 710 C C . ALA A 1 86 ? 18.636 21.755 16.294 1.00 51.00 86 ALA A C 1
ATOM 712 O O . ALA A 1 86 ? 18.385 21.481 15.128 1.00 51.00 86 ALA A O 1
ATOM 713 N N . GLU A 1 87 ? 18.272 22.917 16.836 1.00 41.22 87 GLU A N 1
ATOM 714 C CA . GLU A 1 87 ? 17.966 24.085 15.998 1.00 41.22 87 GLU A CA 1
ATOM 715 C C . GLU A 1 87 ? 18.609 25.343 16.602 1.00 41.22 87 GLU A C 1
ATOM 717 O O . GLU A 1 87 ? 18.086 25.950 17.534 1.00 41.22 87 GLU A O 1
ATOM 722 N N . GLU A 1 88 ? 19.764 25.739 16.057 1.00 36.16 88 GLU A N 1
ATOM 723 C CA . GLU A 1 88 ? 20.086 27.163 15.937 1.00 36.16 88 GLU A CA 1
ATOM 724 C C . GLU A 1 88 ? 19.445 27.678 14.635 1.00 36.16 88 GLU A C 1
ATOM 726 O O . GLU A 1 88 ? 19.453 26.964 13.629 1.00 36.16 88 GLU A O 1
ATOM 731 N N . PRO A 1 89 ? 18.870 28.892 14.621 1.00 36.66 89 PRO A N 1
ATOM 732 C CA . PRO A 1 89 ? 18.091 29.372 13.491 1.00 36.66 89 PRO A CA 1
ATOM 733 C C . PRO A 1 89 ? 19.014 29.836 12.361 1.00 36.66 89 PRO A C 1
ATOM 735 O O . PRO A 1 89 ? 19.623 30.903 12.452 1.00 36.66 89 PRO A O 1
ATOM 738 N N . THR A 1 90 ? 19.076 29.089 11.260 1.00 37.56 90 THR A N 1
ATOM 739 C CA . THR A 1 90 ? 19.624 29.600 9.998 1.00 37.56 90 THR A CA 1
ATOM 740 C C . THR A 1 90 ? 18.488 29.988 9.059 1.00 37.56 90 THR A C 1
ATOM 742 O O . THR A 1 90 ? 17.769 29.169 8.494 1.00 37.56 90 THR A O 1
ATOM 745 N N . ILE A 1 91 ? 18.317 31.301 8.927 1.00 46.28 91 ILE A N 1
ATOM 746 C CA . ILE A 1 91 ? 17.596 31.938 7.831 1.00 46.28 91 ILE A CA 1
ATOM 747 C C . ILE A 1 91 ? 18.433 31.674 6.580 1.00 46.28 91 ILE A C 1
ATOM 749 O O . ILE A 1 91 ? 19.566 32.131 6.562 1.00 46.28 91 ILE A O 1
ATOM 753 N N . ASP A 1 92 ? 17.912 30.949 5.587 1.00 41.62 92 ASP A N 1
ATOM 754 C CA . ASP A 1 92 ? 18.132 31.258 4.168 1.00 41.62 92 ASP A CA 1
ATOM 755 C C . ASP A 1 92 ? 17.241 30.414 3.239 1.00 41.62 92 ASP A C 1
ATOM 757 O O . ASP A 1 92 ? 16.956 29.239 3.459 1.00 41.62 92 ASP A O 1
ATOM 761 N N . ASN A 1 93 ? 16.752 31.088 2.199 1.00 51.09 93 ASN A N 1
ATOM 762 C CA . ASN A 1 93 ? 15.776 30.617 1.223 1.00 51.09 93 ASN A CA 1
ATOM 763 C C . ASN A 1 93 ? 16.395 29.607 0.235 1.00 51.09 93 ASN A C 1
ATOM 765 O O . ASN A 1 93 ? 16.827 29.990 -0.851 1.00 51.09 93 ASN A O 1
ATOM 769 N N . GLU A 1 94 ? 16.396 28.321 0.577 1.00 45.50 94 GLU A N 1
ATOM 770 C CA . GLU A 1 94 ? 16.654 27.229 -0.374 1.00 45.50 94 GLU A CA 1
ATOM 771 C C . GLU A 1 94 ? 15.354 26.840 -1.117 1.00 45.50 94 GLU A C 1
ATOM 773 O O . GLU A 1 94 ? 14.294 26.703 -0.493 1.00 45.50 94 GLU A O 1
ATOM 778 N N . PRO A 1 95 ? 15.379 26.656 -2.451 1.00 42.38 95 PRO A N 1
ATOM 779 C CA . PRO A 1 95 ? 14.235 26.135 -3.187 1.00 42.38 95 PRO A CA 1
ATOM 780 C C . PRO A 1 95 ? 13.981 24.671 -2.795 1.00 42.38 95 PRO A C 1
ATOM 782 O O . PRO A 1 95 ? 14.739 23.775 -3.147 1.00 42.38 95 PRO A O 1
ATOM 785 N N . MET A 1 96 ? 12.878 24.472 -2.074 1.00 38.91 96 MET A N 1
ATOM 786 C CA . MET A 1 96 ? 12.289 23.205 -1.619 1.00 38.91 96 MET A CA 1
ATOM 787 C C . MET A 1 96 ? 12.546 22.025 -2.584 1.00 38.91 96 MET A C 1
ATOM 789 O O . MET A 1 96 ? 12.165 22.067 -3.760 1.00 38.91 96 MET A O 1
ATOM 793 N N . SER A 1 97 ? 13.194 20.971 -2.082 1.00 45.31 97 SER A N 1
ATOM 794 C CA . SER A 1 97 ? 13.562 19.767 -2.832 1.00 45.31 97 SER A CA 1
ATOM 795 C C . SER A 1 97 ? 12.322 18.915 -3.125 1.00 45.31 97 SER A C 1
ATOM 797 O O . SER A 1 97 ? 11.376 18.869 -2.344 1.00 45.31 97 SER A O 1
ATOM 799 N N . LEU A 1 98 ? 12.317 18.169 -4.237 1.00 42.53 98 LEU A N 1
ATOM 800 C CA . LEU A 1 98 ? 11.256 17.200 -4.577 1.00 42.53 98 LEU A CA 1
ATOM 801 C C . LEU A 1 98 ? 11.079 16.083 -3.524 1.00 42.53 98 LEU A C 1
ATOM 803 O O . LEU A 1 98 ? 10.068 15.381 -3.550 1.00 42.53 98 LEU A O 1
ATOM 807 N N . SER A 1 99 ? 12.038 15.931 -2.604 1.00 43.16 99 SER A N 1
ATOM 808 C CA . SER A 1 99 ? 11.930 15.090 -1.404 1.00 43.16 99 SER A CA 1
ATOM 809 C C . SER A 1 99 ? 10.970 15.644 -0.350 1.00 43.16 99 SER A C 1
ATOM 811 O O . SER A 1 99 ? 10.495 14.887 0.488 1.00 43.16 99 SER A O 1
ATOM 813 N N . ASP A 1 100 ? 10.639 16.932 -0.409 1.00 42.72 100 ASP A N 1
ATOM 814 C CA . ASP A 1 100 ? 9.873 17.645 0.616 1.00 42.72 100 ASP A CA 1
ATOM 815 C C . ASP A 1 100 ? 8.366 17.590 0.321 1.00 42.72 100 ASP A C 1
ATOM 817 O O . ASP A 1 100 ? 7.620 18.532 0.606 1.00 42.72 100 ASP A O 1
ATOM 821 N N . MET A 1 101 ? 7.899 16.497 -0.301 1.00 45.31 101 MET A N 1
ATOM 822 C CA . MET A 1 101 ? 6.475 16.246 -0.524 1.00 45.31 101 MET A CA 1
ATOM 823 C C . MET A 1 101 ? 5.752 16.221 0.826 1.00 45.31 101 MET A C 1
ATOM 825 O O . MET A 1 101 ? 5.674 15.204 1.507 1.00 45.31 101 MET A O 1
ATOM 829 N N . ARG A 1 102 ? 5.220 17.388 1.185 1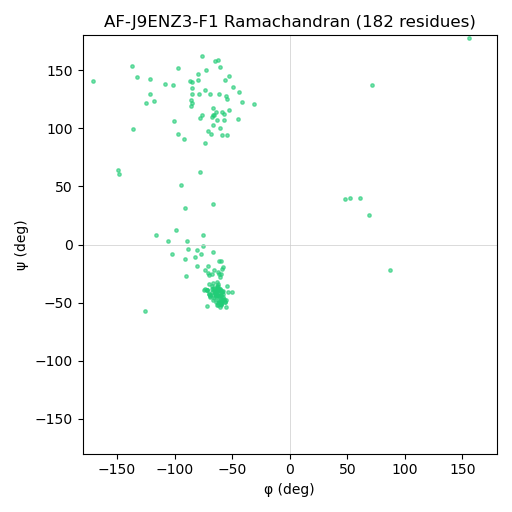.00 40.91 102 ARG A N 1
ATOM 830 C CA . ARG A 1 102 ? 4.346 17.663 2.319 1.00 40.91 102 ARG A CA 1
ATOM 831 C C . ARG A 1 102 ? 3.254 16.597 2.425 1.00 40.91 102 ARG A C 1
ATOM 833 O O . ARG A 1 102 ? 2.293 16.617 1.659 1.00 40.91 102 ARG A O 1
ATOM 840 N N . PHE A 1 103 ? 3.357 15.730 3.422 1.00 44.03 103 PHE A N 1
ATOM 841 C CA . PHE A 1 103 ? 2.245 14.923 3.924 1.00 44.03 103 PHE A CA 1
ATOM 842 C C . PHE A 1 103 ? 1.596 15.651 5.113 1.00 44.03 103 PHE A C 1
ATOM 844 O O . PHE A 1 103 ? 1.416 15.090 6.180 1.00 44.03 103 PHE A O 1
ATOM 851 N N . SER A 1 104 ? 1.248 16.931 4.961 1.00 41.03 104 SER A N 1
ATOM 852 C CA . SER A 1 104 ? 0.769 17.764 6.077 1.00 41.03 104 SER A CA 1
ATOM 853 C C . SER A 1 104 ? -0.678 17.483 6.525 1.00 41.03 104 SER A C 1
ATOM 855 O O . SER A 1 104 ? -1.219 18.250 7.314 1.00 41.03 104 SER A O 1
ATOM 857 N N . ASN A 1 105 ? -1.322 16.427 6.018 1.00 53.09 105 ASN A N 1
ATOM 858 C CA . ASN A 1 105 ? -2.677 16.029 6.402 1.00 53.09 105 ASN A CA 1
ATOM 859 C C . ASN A 1 105 ? -2.644 14.603 6.960 1.00 53.09 105 ASN A C 1
ATOM 861 O O . ASN A 1 105 ? -2.124 13.700 6.302 1.00 53.09 105 ASN A O 1
ATOM 865 N N . GLU A 1 106 ? -3.229 14.393 8.142 1.00 66.94 106 GLU A N 1
ATOM 866 C CA . GLU A 1 106 ? -3.478 13.048 8.664 1.00 66.94 106 GLU A CA 1
ATOM 867 C C . GLU A 1 106 ? -4.274 12.232 7.637 1.00 66.94 106 GLU A C 1
ATOM 869 O O . GLU A 1 106 ? -5.333 12.647 7.161 1.00 66.94 106 GLU A O 1
ATOM 874 N N . MET A 1 107 ? -3.741 11.066 7.278 1.00 80.88 107 MET A N 1
ATOM 875 C CA . MET A 1 107 ? -4.363 10.161 6.320 1.00 80.88 107 MET A CA 1
ATOM 876 C C . MET A 1 107 ? -5.632 9.553 6.932 1.00 80.88 107 MET A C 1
ATOM 878 O O . MET A 1 107 ? -5.599 9.008 8.040 1.00 80.88 107 MET A O 1
ATOM 882 N N . THR A 1 108 ? -6.760 9.609 6.223 1.00 92.00 108 THR A N 1
ATOM 883 C CA . THR A 1 108 ? -8.022 9.035 6.714 1.00 92.00 108 THR A CA 1
ATOM 884 C C . THR A 1 108 ? -7.925 7.513 6.848 1.00 92.00 108 THR A C 1
ATOM 886 O O . THR A 1 108 ? -7.142 6.858 6.157 1.00 92.00 108 THR A O 1
ATOM 889 N N . LEU A 1 109 ? -8.778 6.901 7.683 1.00 93.50 109 LEU A N 1
ATOM 890 C CA . LEU A 1 109 ? -8.830 5.436 7.807 1.00 93.50 109 LEU A CA 1
ATOM 891 C C . LEU A 1 109 ? -9.014 4.755 6.441 1.00 93.50 109 LEU A C 1
ATOM 893 O O . LEU A 1 109 ? -8.369 3.748 6.164 1.00 93.50 109 LEU A O 1
ATOM 897 N N . GLN A 1 110 ? -9.869 5.311 5.580 1.00 95.69 110 GLN A N 1
ATOM 898 C CA . GLN A 1 110 ? -10.133 4.754 4.256 1.00 95.69 110 GLN A CA 1
ATOM 899 C C . GLN A 1 110 ? -8.914 4.842 3.327 1.00 95.69 110 GLN A C 1
ATOM 901 O O . GLN A 1 110 ? -8.660 3.902 2.576 1.00 95.69 110 GLN A O 1
ATOM 906 N N . GLU A 1 111 ? -8.136 5.921 3.398 1.00 95.62 111 GLU A N 1
ATOM 907 C CA . GLU A 1 111 ? -6.874 6.054 2.660 1.00 95.62 111 GLU A CA 1
ATOM 908 C C . GLU A 1 111 ? -5.810 5.080 3.180 1.00 95.62 111 GLU A C 1
ATOM 910 O O . GLU A 1 111 ? -5.129 4.436 2.381 1.00 95.62 111 GLU A O 1
ATOM 915 N N . ARG A 1 112 ? -5.746 4.860 4.500 1.00 96.19 112 ARG A N 1
ATOM 916 C CA . ARG A 1 112 ? -4.858 3.841 5.078 1.00 96.19 112 ARG A CA 1
ATOM 917 C C . ARG A 1 112 ? -5.231 2.424 4.652 1.00 96.19 112 ARG A C 1
ATOM 919 O O . ARG A 1 112 ? -4.360 1.654 4.249 1.00 96.19 112 ARG A O 1
ATOM 926 N N . MET A 1 113 ? -6.526 2.093 4.658 1.00 97.12 113 MET A N 1
ATOM 927 C CA . MET A 1 113 ? -7.047 0.834 4.099 1.00 97.12 113 MET A CA 1
ATOM 928 C C . MET A 1 113 ? -6.662 0.679 2.626 1.00 97.12 113 MET A C 1
ATOM 930 O O . MET A 1 113 ? -6.182 -0.375 2.215 1.00 97.12 113 MET A O 1
ATOM 934 N N . PHE A 1 114 ? -6.846 1.739 1.838 1.00 98.25 114 PHE A N 1
ATOM 935 C CA . PHE A 1 114 ? -6.494 1.764 0.424 1.00 98.25 114 PHE A CA 1
ATOM 936 C C . PHE A 1 114 ? -5.005 1.485 0.195 1.00 98.25 114 PHE A C 1
ATOM 938 O O . PHE A 1 114 ? -4.675 0.639 -0.635 1.00 98.25 114 PHE A O 1
ATOM 945 N N . GLY A 1 115 ? -4.115 2.130 0.956 1.00 97.75 115 GLY A N 1
ATOM 946 C CA . GLY A 1 115 ? -2.672 1.902 0.871 1.00 97.75 115 GLY A CA 1
ATOM 947 C C . GLY A 1 115 ? -2.286 0.447 1.134 1.00 97.75 115 GLY A C 1
ATOM 948 O O . GLY A 1 115 ? -1.492 -0.126 0.385 1.00 97.75 115 GLY A O 1
ATOM 949 N N . ILE A 1 116 ? -2.904 -0.188 2.137 1.00 98.38 116 ILE A N 1
ATOM 950 C CA . ILE A 1 116 ? -2.701 -1.616 2.427 1.00 98.38 116 ILE A CA 1
ATOM 951 C C . ILE A 1 116 ? -3.168 -2.474 1.251 1.00 98.38 116 ILE A C 1
ATOM 953 O O . ILE A 1 116 ? -2.411 -3.316 0.770 1.00 98.38 116 ILE A O 1
ATOM 957 N N . TYR A 1 117 ? -4.398 -2.273 0.774 1.00 98.75 117 TYR A N 1
ATOM 958 C CA . TYR A 1 117 ? -4.967 -3.099 -0.289 1.00 98.75 117 TYR A CA 1
ATOM 959 C C . TYR A 1 117 ? -4.218 -2.965 -1.607 1.00 98.75 117 TYR A C 1
ATOM 961 O O . TYR A 1 117 ? -3.965 -3.969 -2.274 1.00 98.75 117 TYR A O 1
ATOM 969 N N . LEU A 1 118 ? -3.836 -1.745 -1.972 1.00 98.62 118 LEU A N 1
ATOM 970 C CA . LEU A 1 118 ? -3.123 -1.497 -3.211 1.00 98.62 118 LEU A CA 1
ATOM 971 C C . LEU A 1 118 ? -1.708 -2.064 -3.164 1.00 98.62 118 LEU A C 1
ATOM 973 O O . LEU A 1 118 ? -1.313 -2.754 -4.102 1.00 98.62 118 LEU A O 1
ATOM 977 N N . THR A 1 119 ? -0.986 -1.862 -2.059 1.00 98.38 119 THR A N 1
ATOM 978 C CA . THR A 1 119 ? 0.344 -2.463 -1.880 1.00 98.38 119 THR A CA 1
ATOM 979 C C . THR A 1 119 ? 0.259 -3.985 -1.887 1.00 98.38 119 THR A C 1
ATOM 981 O O . THR A 1 119 ? 1.050 -4.637 -2.560 1.00 98.38 119 THR A O 1
ATOM 984 N N . TYR A 1 120 ? -0.736 -4.557 -1.200 1.00 98.50 120 TYR A N 1
ATOM 985 C CA . TYR A 1 120 ? -0.991 -5.995 -1.186 1.00 98.50 120 TYR A CA 1
ATOM 986 C C . TYR A 1 120 ? -1.173 -6.553 -2.596 1.00 98.50 120 TYR A C 1
ATOM 988 O O . TYR A 1 120 ? -0.472 -7.483 -2.984 1.00 98.50 120 TYR A O 1
ATOM 996 N N . VAL A 1 121 ? -2.078 -5.977 -3.386 1.00 98.00 121 VAL A N 1
ATOM 997 C CA . VAL A 1 121 ? -2.347 -6.490 -4.732 1.00 98.00 121 VAL A CA 1
ATOM 998 C C . VAL A 1 121 ? -1.140 -6.304 -5.640 1.00 98.00 121 VAL A C 1
ATOM 1000 O O . VAL A 1 121 ? -0.729 -7.265 -6.282 1.00 98.00 121 VAL A O 1
ATOM 1003 N N . LEU A 1 122 ? -0.529 -5.118 -5.660 1.00 97.25 122 LEU A N 1
ATOM 1004 C CA . LEU A 1 122 ? 0.624 -4.848 -6.520 1.00 97.25 122 LEU A CA 1
ATOM 1005 C C . LEU A 1 122 ? 1.823 -5.735 -6.186 1.00 97.25 122 LEU A C 1
ATOM 1007 O O . LEU A 1 122 ? 2.473 -6.225 -7.103 1.00 97.25 122 LEU A O 1
ATOM 1011 N N . TYR A 1 123 ? 2.075 -6.003 -4.903 1.00 96.88 123 TYR A N 1
ATOM 1012 C CA . TYR A 1 123 ? 3.169 -6.878 -4.493 1.00 96.88 123 TYR A CA 1
ATOM 1013 C C . TYR A 1 123 ? 2.990 -8.313 -5.004 1.00 96.88 123 TYR A C 1
ATOM 1015 O O . TYR A 1 123 ? 3.971 -8.949 -5.373 1.00 96.88 123 TYR A O 1
ATOM 1023 N N . PHE A 1 124 ? 1.756 -8.824 -5.046 1.00 95.25 124 PHE A N 1
ATOM 1024 C CA . PHE A 1 124 ? 1.483 -10.193 -5.498 1.00 95.25 124 PHE A CA 1
ATOM 1025 C C . PHE A 1 124 ? 1.188 -10.317 -6.999 1.00 95.25 124 PHE A C 1
ATOM 1027 O O . PHE A 1 124 ? 1.178 -11.436 -7.503 1.00 95.25 124 PHE A O 1
ATOM 1034 N N . VAL A 1 125 ? 0.953 -9.212 -7.716 1.00 94.50 125 VAL A N 1
ATOM 1035 C CA . VAL A 1 125 ? 0.782 -9.221 -9.184 1.00 94.50 125 VAL A CA 1
ATOM 1036 C C . VAL A 1 125 ? 2.014 -8.741 -9.954 1.00 94.50 125 VAL A C 1
ATOM 1038 O O . VAL A 1 125 ? 2.026 -8.834 -11.182 1.00 94.50 125 VAL A O 1
ATOM 1041 N N . GLN A 1 126 ? 3.035 -8.210 -9.273 1.00 93.44 126 GLN A N 1
ATOM 1042 C CA . GLN A 1 126 ? 4.292 -7.846 -9.925 1.00 93.44 126 GLN A CA 1
ATOM 1043 C C . GLN A 1 126 ? 4.951 -9.082 -10.570 1.00 93.44 126 GLN A C 1
ATOM 1045 O O . GLN A 1 126 ? 4.755 -10.202 -10.090 1.00 93.44 126 GLN A O 1
ATOM 1050 N N . PRO A 1 127 ? 5.754 -8.919 -11.634 1.00 90.38 127 PRO A N 1
ATOM 1051 C CA . PRO A 1 127 ? 6.375 -10.058 -12.303 1.00 90.38 127 PRO A CA 1
ATOM 1052 C C . PRO A 1 127 ? 7.318 -10.862 -11.390 1.00 90.38 127 PRO A C 1
ATOM 1054 O O . PRO A 1 127 ? 8.244 -10.313 -10.794 1.00 90.38 127 PRO A O 1
ATOM 1057 N N . GLU A 1 128 ? 7.133 -12.186 -11.346 1.00 82.94 128 GLU A N 1
ATOM 1058 C CA . GLU A 1 128 ? 7.863 -13.098 -10.443 1.00 82.94 128 GLU A CA 1
ATOM 1059 C C . GLU A 1 128 ? 9.382 -13.111 -10.659 1.00 82.94 128 GLU A C 1
ATOM 1061 O O . GLU A 1 128 ? 10.143 -13.403 -9.740 1.00 82.94 128 GLU A O 1
ATOM 1066 N N . SER A 1 129 ? 9.846 -12.781 -11.867 1.00 80.62 129 SER A N 1
ATOM 1067 C CA . SER A 1 129 ? 11.275 -12.788 -12.194 1.00 80.62 129 SER A CA 1
ATOM 1068 C C . SER A 1 129 ? 12.079 -11.736 -11.420 1.00 80.62 129 SER A C 1
ATOM 1070 O O . SER A 1 129 ? 13.288 -11.902 -11.283 1.00 80.62 129 SER A O 1
ATOM 1072 N N . TYR A 1 130 ? 11.429 -10.674 -10.917 1.00 80.19 130 TYR A N 1
ATOM 1073 C CA . TYR A 1 130 ? 12.084 -9.524 -10.280 1.00 80.19 130 TYR A CA 1
ATOM 1074 C C . TYR A 1 130 ? 11.210 -8.909 -9.175 1.00 80.19 130 TYR A C 1
ATOM 1076 O O . TYR A 1 130 ? 10.827 -7.744 -9.250 1.00 80.19 130 TYR A O 1
ATOM 1084 N N . VAL A 1 131 ? 10.890 -9.699 -8.144 1.00 88.62 131 VAL A N 1
ATOM 1085 C CA . VAL A 1 131 ? 10.062 -9.252 -7.011 1.00 88.62 131 VAL A CA 1
ATOM 1086 C C . VAL A 1 131 ? 10.785 -8.158 -6.215 1.00 88.62 131 VAL A C 1
ATOM 1088 O O . VAL A 1 131 ? 11.778 -8.418 -5.531 1.00 88.62 131 VAL A O 1
ATOM 1091 N N . ALA A 1 132 ? 10.270 -6.932 -6.281 1.00 93.06 132 ALA A N 1
ATOM 1092 C CA . ALA A 1 132 ? 10.732 -5.808 -5.483 1.00 93.06 132 ALA A CA 1
ATOM 1093 C C . ALA A 1 132 ? 10.159 -5.866 -4.061 1.00 93.06 132 ALA A C 1
ATOM 1095 O O . ALA A 1 132 ? 8.995 -6.219 -3.842 1.00 93.06 132 ALA A O 1
ATOM 1096 N N . GLN A 1 133 ? 10.992 -5.490 -3.091 1.00 94.00 133 GLN A N 1
ATOM 1097 C CA . GLN A 1 133 ? 10.594 -5.295 -1.698 1.00 94.00 133 GLN A CA 1
ATOM 1098 C C . GLN A 1 133 ? 10.330 -3.812 -1.431 1.00 94.00 133 GLN A C 1
ATOM 1100 O O . GLN A 1 133 ? 10.932 -2.936 -2.046 1.00 94.00 133 GLN A O 1
ATOM 1105 N N . VAL A 1 134 ? 9.455 -3.537 -0.474 1.00 92.38 134 VAL A N 1
ATOM 1106 C CA . VAL A 1 134 ? 9.123 -2.197 0.005 1.00 92.38 134 VAL A CA 1
ATOM 1107 C C . VAL A 1 134 ? 10.128 -1.795 1.075 1.00 92.38 134 VAL A C 1
ATOM 1109 O O . VAL A 1 134 ? 10.309 -2.516 2.064 1.00 92.38 134 VAL A O 1
ATOM 1112 N N . ARG A 1 135 ? 10.794 -0.654 0.895 1.00 90.62 135 ARG A N 1
ATOM 1113 C CA . ARG A 1 135 ? 11.764 -0.153 1.870 1.00 90.62 135 ARG A CA 1
ATOM 1114 C C . ARG A 1 135 ? 11.022 0.627 2.939 1.00 90.62 135 ARG A C 1
ATOM 1116 O O . ARG A 1 135 ? 10.333 1.596 2.639 1.00 90.62 135 ARG A O 1
ATOM 1123 N N . VAL A 1 136 ? 11.160 0.211 4.189 1.00 89.00 136 VAL A N 1
ATOM 1124 C CA . VAL A 1 136 ? 10.524 0.916 5.304 1.00 89.00 136 VAL A CA 1
ATOM 1125 C C . VAL A 1 136 ? 11.516 1.144 6.432 1.00 89.00 136 VAL A C 1
ATOM 1127 O O . VAL A 1 136 ? 12.399 0.320 6.685 1.00 89.00 136 VAL A O 1
ATOM 1130 N N . THR A 1 137 ? 11.391 2.280 7.105 1.00 89.69 137 THR A N 1
ATOM 1131 C CA . THR A 1 137 ? 12.159 2.564 8.320 1.00 89.69 137 THR A CA 1
ATOM 1132 C C . THR A 1 137 ? 11.577 1.789 9.511 1.00 89.69 137 THR A C 1
ATOM 1134 O O . THR A 1 137 ? 10.418 1.359 9.464 1.00 89.69 137 THR A O 1
ATOM 1137 N N . PRO A 1 138 ? 12.330 1.617 10.613 1.00 88.88 138 PRO A N 1
ATOM 1138 C CA . PRO A 1 138 ? 11.783 1.058 11.849 1.00 88.88 138 PRO A CA 1
ATOM 1139 C C . PRO A 1 138 ? 10.551 1.817 12.354 1.00 88.88 138 PRO A C 1
ATOM 1141 O O . PRO A 1 138 ? 9.614 1.201 12.853 1.00 88.88 138 PRO A O 1
ATOM 1144 N N . ASP A 1 139 ? 10.519 3.138 12.173 1.00 88.19 139 ASP A N 1
ATOM 1145 C CA . ASP A 1 139 ? 9.394 3.977 12.589 1.00 88.19 139 ASP A CA 1
ATOM 1146 C C . ASP A 1 139 ? 8.152 3.742 11.731 1.00 88.19 139 ASP A C 1
ATOM 1148 O O . ASP A 1 139 ? 7.056 3.602 12.265 1.00 88.19 139 ASP A O 1
ATOM 1152 N N . GLN A 1 140 ? 8.325 3.631 10.412 1.00 89.81 140 GLN A N 1
ATOM 1153 C CA . GLN A 1 140 ? 7.241 3.285 9.492 1.00 89.81 140 GLN A CA 1
ATOM 1154 C C . GLN A 1 140 ? 6.702 1.877 9.768 1.00 89.81 140 GLN A C 1
ATOM 1156 O O . GLN A 1 140 ? 5.494 1.659 9.752 1.00 89.81 140 GLN A O 1
ATOM 1161 N N . MET A 1 141 ? 7.584 0.919 10.064 1.00 92.31 141 MET A N 1
ATOM 1162 C CA . MET A 1 141 ? 7.166 -0.421 10.475 1.00 92.31 141 MET A CA 1
ATOM 1163 C C . MET A 1 141 ? 6.407 -0.389 11.809 1.00 92.31 141 MET A C 1
ATOM 1165 O O . MET A 1 141 ? 5.382 -1.051 11.944 1.00 92.31 141 MET A O 1
ATOM 1169 N N . THR A 1 142 ? 6.875 0.407 12.772 1.00 91.38 142 THR A N 1
ATOM 1170 C CA . THR A 1 142 ? 6.198 0.585 14.064 1.00 91.38 142 THR A CA 1
ATOM 1171 C C . THR A 1 142 ? 4.809 1.186 13.867 1.00 91.38 142 THR A C 1
ATOM 1173 O O . THR A 1 142 ? 3.849 0.649 14.398 1.00 91.38 142 THR A O 1
ATOM 1176 N N . ASP A 1 143 ? 4.662 2.209 13.021 1.00 91.75 143 ASP A N 1
ATOM 1177 C CA . ASP A 1 143 ? 3.352 2.776 12.682 1.00 91.75 143 ASP A CA 1
ATOM 1178 C C . ASP A 1 143 ? 2.389 1.746 12.062 1.00 91.75 143 ASP A C 1
ATOM 1180 O O . ASP A 1 143 ? 1.204 1.725 12.397 1.00 91.75 143 ASP A O 1
ATOM 1184 N N . LEU A 1 144 ? 2.877 0.860 11.187 1.00 93.38 144 LEU A N 1
ATOM 1185 C CA . LEU A 1 144 ? 2.054 -0.219 10.631 1.00 93.38 144 LEU A CA 1
ATOM 1186 C C . LEU A 1 144 ? 1.619 -1.226 11.712 1.00 93.38 144 LEU A C 1
ATOM 1188 O O . LEU A 1 144 ? 0.481 -1.698 11.682 1.00 93.38 144 LEU A O 1
ATOM 1192 N N . ILE A 1 145 ? 2.495 -1.546 12.669 1.00 93.50 145 ILE A N 1
ATOM 1193 C CA . ILE A 1 145 ? 2.199 -2.446 13.797 1.00 93.50 145 ILE A CA 1
ATOM 1194 C C . ILE A 1 145 ? 1.211 -1.800 14.781 1.00 93.50 145 ILE A C 1
ATOM 1196 O O . ILE A 1 145 ? 0.251 -2.456 15.200 1.00 93.50 145 ILE A O 1
ATOM 1200 N N . ASP A 1 146 ? 1.400 -0.520 15.103 1.00 93.56 146 ASP A N 1
ATOM 1201 C CA . ASP A 1 146 ? 0.476 0.283 15.910 1.00 93.56 146 ASP A CA 1
ATOM 1202 C C . ASP A 1 146 ? -0.901 0.303 15.233 1.00 93.56 146 ASP A C 1
ATOM 1204 O O . ASP A 1 146 ? -1.917 0.013 15.855 1.00 93.56 146 ASP A O 1
ATOM 1208 N N . PHE A 1 147 ? -0.955 0.517 13.913 1.00 94.12 147 PHE A N 1
ATOM 1209 C CA . PHE A 1 147 ? -2.216 0.516 13.172 1.00 94.12 147 PHE A CA 1
ATOM 1210 C C . PHE A 1 147 ? -2.953 -0.827 13.239 1.00 94.12 147 PHE A C 1
ATOM 1212 O O . PHE A 1 147 ? -4.181 -0.852 13.381 1.00 94.12 147 PHE A O 1
ATOM 1219 N N . ILE A 1 148 ? -2.227 -1.950 13.181 1.00 94.56 148 ILE A N 1
ATOM 1220 C CA . ILE A 1 148 ? -2.805 -3.285 13.390 1.00 94.56 148 ILE A CA 1
ATOM 1221 C C . ILE A 1 148 ? -3.441 -3.386 14.781 1.00 94.56 148 ILE A C 1
ATOM 1223 O O . ILE A 1 148 ? -4.596 -3.810 14.895 1.00 94.56 148 ILE A O 1
ATOM 1227 N N . SER A 1 149 ? -2.686 -3.010 15.812 1.00 94.31 149 SER A N 1
ATOM 1228 C CA . SER A 1 149 ? -3.037 -3.232 17.219 1.00 94.31 149 SER A CA 1
ATOM 1229 C C . SER A 1 149 ? -4.132 -2.286 17.707 1.00 94.31 149 SER A C 1
ATOM 1231 O O . SER A 1 149 ? -5.045 -2.720 18.406 1.00 94.31 149 SER A O 1
ATOM 1233 N N . ASP A 1 150 ? -4.086 -1.028 17.276 1.00 92.56 150 ASP A N 1
ATOM 1234 C CA . ASP A 1 150 ? -4.958 0.038 17.768 1.00 92.56 150 ASP A CA 1
ATOM 1235 C C . ASP A 1 150 ? -6.251 0.161 16.960 1.00 92.56 150 ASP A C 1
ATOM 1237 O O . ASP A 1 150 ? -7.267 0.634 17.470 1.00 92.56 150 ASP A O 1
ATOM 1241 N N . ARG A 1 151 ? -6.231 -0.241 15.680 1.00 93.38 151 ARG A N 1
ATOM 1242 C CA . ARG A 1 151 ? -7.351 -0.024 14.750 1.00 93.38 151 ARG A CA 1
ATOM 1243 C C . ARG A 1 151 ? -7.819 -1.310 14.088 1.00 93.38 151 ARG A C 1
ATOM 1245 O O . ARG A 1 151 ? -8.993 -1.650 14.207 1.00 93.38 151 ARG A O 1
ATOM 1252 N N . LEU A 1 152 ? -6.943 -2.042 13.389 1.00 95.62 152 LEU A N 1
ATOM 1253 C CA . LEU A 1 152 ? -7.401 -3.140 12.522 1.00 95.62 152 LEU A CA 1
ATOM 1254 C C . LEU A 1 152 ? -8.031 -4.293 13.300 1.00 95.62 152 LEU A C 1
ATOM 1256 O O . LEU A 1 152 ? -9.096 -4.780 12.915 1.00 95.62 152 LEU A O 1
ATOM 1260 N N . ILE A 1 153 ? -7.384 -4.724 14.384 1.00 95.44 153 ILE A N 1
ATOM 1261 C CA . ILE A 1 153 ? -7.885 -5.813 15.226 1.00 95.44 153 ILE A CA 1
ATOM 1262 C C . ILE A 1 153 ? -9.103 -5.357 16.047 1.00 95.44 153 ILE A C 1
ATOM 1264 O O . ILE A 1 153 ? -10.142 -6.019 15.931 1.00 95.44 153 ILE A O 1
ATOM 1268 N N . PRO A 1 154 ? -9.053 -4.247 16.818 1.00 96.56 154 PRO A N 1
ATOM 1269 C CA . PRO A 1 154 ? -10.172 -3.849 17.676 1.00 96.56 154 PRO A CA 1
ATOM 1270 C C . PRO A 1 154 ? -11.459 -3.545 16.903 1.00 96.56 154 PRO A C 1
ATOM 1272 O O . PRO A 1 154 ? -12.544 -3.951 17.318 1.00 96.56 154 PRO A O 1
ATOM 1275 N N . GLU A 1 155 ? -11.351 -2.894 15.743 1.00 96.69 155 GLU A N 1
ATOM 1276 C CA . GLU A 1 155 ? -12.506 -2.532 14.909 1.00 96.69 155 GLU A CA 1
ATOM 1277 C C . GLU A 1 155 ? -12.895 -3.623 13.904 1.00 96.69 155 GLU A C 1
ATOM 1279 O O . GLU A 1 155 ? -13.845 -3.459 13.139 1.00 96.69 155 GLU A O 1
ATOM 1284 N N . ARG A 1 156 ? -12.206 -4.772 13.930 1.00 97.00 156 ARG A N 1
ATOM 1285 C CA . ARG A 1 156 ? -12.493 -5.948 13.094 1.00 97.00 156 ARG A CA 1
ATOM 1286 C C . ARG A 1 156 ? -12.376 -5.662 11.588 1.00 97.00 156 ARG A C 1
ATOM 1288 O O . ARG A 1 156 ? -13.132 -6.214 10.783 1.00 97.00 156 ARG A O 1
ATOM 1295 N N . HIS A 1 157 ? -11.377 -4.877 11.180 1.00 97.81 157 HIS A N 1
ATOM 1296 C CA . HIS A 1 157 ? -11.002 -4.669 9.772 1.00 97.81 157 HIS A CA 1
ATOM 1297 C C . HIS A 1 157 ? -10.204 -5.870 9.235 1.00 97.81 157 HIS A C 1
ATOM 1299 O O . HIS A 1 157 ? -9.032 -5.763 8.870 1.00 97.81 157 HIS A O 1
ATOM 1305 N N . ILE A 1 158 ? -10.847 -7.044 9.209 1.00 97.31 158 ILE A N 1
ATOM 1306 C CA . ILE A 1 158 ? -10.200 -8.343 8.948 1.00 97.31 158 ILE A CA 1
ATOM 1307 C C . ILE A 1 158 ? -9.540 -8.408 7.567 1.00 97.31 158 ILE A C 1
ATOM 1309 O O . ILE A 1 158 ? -8.454 -8.965 7.444 1.00 97.31 158 ILE A O 1
ATOM 1313 N N . ASP A 1 159 ? -10.164 -7.819 6.543 1.00 98.06 159 ASP A N 1
ATOM 1314 C CA . ASP A 1 159 ? -9.626 -7.815 5.178 1.00 98.06 159 ASP A CA 1
ATOM 1315 C C . ASP A 1 159 ? -8.249 -7.123 5.126 1.00 98.06 159 ASP A C 1
ATOM 1317 O O . ASP A 1 159 ? -7.291 -7.658 4.568 1.00 98.06 159 ASP A O 1
ATOM 1321 N N . ALA A 1 160 ? -8.135 -5.941 5.740 1.00 98.12 160 ALA A N 1
ATOM 1322 C CA . ALA A 1 160 ? -6.895 -5.171 5.775 1.00 98.12 160 ALA A CA 1
ATOM 1323 C C . ALA A 1 160 ? -5.849 -5.795 6.693 1.00 98.12 160 ALA A C 1
ATOM 1325 O O . ALA A 1 160 ? -4.676 -5.837 6.329 1.00 98.12 160 ALA A O 1
ATOM 1326 N N . PHE A 1 161 ? -6.270 -6.336 7.841 1.00 98.19 161 PHE A N 1
ATOM 1327 C CA . PHE A 1 161 ? -5.384 -7.120 8.696 1.00 98.19 161 PHE A CA 1
ATOM 1328 C C . PHE A 1 161 ? -4.780 -8.296 7.920 1.00 98.19 161 PHE A C 1
ATOM 1330 O O . PHE A 1 161 ? -3.564 -8.452 7.907 1.00 98.19 161 PHE A O 1
ATOM 1337 N N . ALA A 1 162 ? -5.601 -9.083 7.220 1.00 98.12 162 ALA A N 1
ATOM 1338 C CA . ALA A 1 162 ? -5.134 -10.231 6.449 1.00 98.12 162 ALA A CA 1
ATOM 1339 C C . ALA A 1 162 ? -4.177 -9.818 5.318 1.00 98.12 162 ALA A C 1
ATOM 1341 O O . ALA A 1 162 ? -3.151 -10.470 5.116 1.00 98.12 162 ALA A O 1
ATOM 1342 N N . ALA A 1 163 ? -4.480 -8.726 4.610 1.00 98.50 163 ALA A N 1
ATOM 1343 C CA . ALA A 1 163 ? -3.621 -8.183 3.562 1.00 98.50 163 ALA A CA 1
ATOM 1344 C C . ALA A 1 163 ? -2.254 -7.740 4.110 1.00 98.50 163 ALA A C 1
ATOM 1346 O O . ALA A 1 163 ? -1.218 -8.166 3.596 1.00 98.50 163 ALA A O 1
ATOM 1347 N N . LEU A 1 164 ? -2.237 -6.945 5.185 1.00 97.69 164 LEU A N 1
ATOM 1348 C CA . LEU A 1 164 ? -1.002 -6.459 5.800 1.00 97.69 164 LEU A CA 1
ATOM 1349 C C . LEU A 1 164 ? -0.200 -7.594 6.455 1.00 97.69 164 LEU A C 1
ATOM 1351 O O . LEU A 1 164 ? 1.009 -7.679 6.263 1.00 97.69 164 LEU A O 1
ATOM 1355 N N . PHE A 1 165 ? -0.863 -8.525 7.142 1.00 97.00 165 PHE A N 1
ATOM 1356 C CA . PHE A 1 165 ? -0.233 -9.721 7.707 1.00 97.00 165 PHE A CA 1
ATOM 1357 C C . PHE A 1 165 ? 0.430 -10.580 6.624 1.00 97.00 165 PHE A C 1
ATOM 1359 O O . PHE A 1 165 ? 1.546 -11.067 6.803 1.00 97.00 165 PHE A O 1
ATOM 1366 N N . LYS A 1 166 ? -0.226 -10.736 5.468 1.00 97.31 166 LYS A N 1
ATOM 1367 C CA . LYS A 1 166 ? 0.333 -11.470 4.331 1.00 97.31 166 LYS A CA 1
ATOM 1368 C C . LYS A 1 166 ? 1.501 -10.733 3.669 1.00 97.31 166 LYS A C 1
ATOM 1370 O O . LYS A 1 166 ? 2.436 -11.400 3.244 1.00 97.31 166 LYS A O 1
ATOM 1375 N N . LEU A 1 167 ? 1.494 -9.398 3.619 1.00 97.62 167 LEU A N 1
ATOM 1376 C CA . LEU A 1 167 ? 2.661 -8.611 3.195 1.00 97.62 167 LEU A CA 1
ATOM 1377 C C . LEU A 1 167 ? 3.855 -8.822 4.141 1.00 97.62 167 LEU A C 1
ATOM 1379 O O . LEU A 1 167 ? 4.961 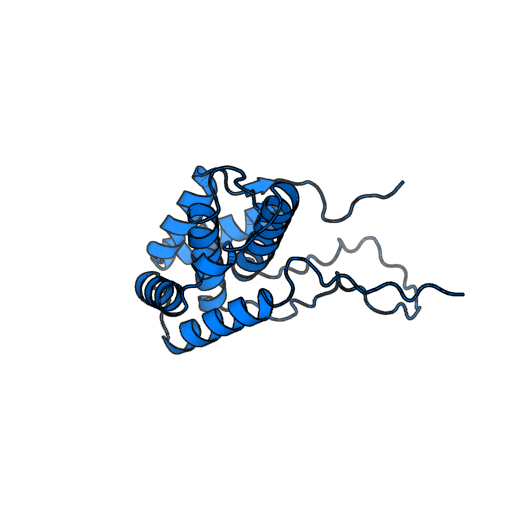-9.102 3.680 1.00 97.62 167 LEU A O 1
ATOM 1383 N N . ILE A 1 168 ? 3.626 -8.745 5.457 1.00 95.00 168 ILE A N 1
ATOM 1384 C CA . ILE A 1 168 ? 4.670 -8.924 6.479 1.00 95.00 168 ILE A CA 1
ATOM 1385 C C . ILE A 1 168 ? 5.288 -10.323 6.380 1.00 95.00 168 ILE A C 1
ATOM 1387 O O . ILE A 1 168 ? 6.496 -10.454 6.197 1.00 95.00 168 ILE A O 1
ATOM 1391 N N . ASN A 1 169 ? 4.464 -11.372 6.417 1.00 93.56 169 ASN A N 1
ATOM 1392 C CA . ASN A 1 169 ? 4.955 -12.754 6.364 1.00 93.56 169 ASN A CA 1
ATOM 1393 C C . ASN A 1 169 ? 5.447 -13.174 4.977 1.00 93.56 169 ASN A C 1
ATOM 1395 O O . ASN A 1 169 ? 6.227 -14.114 4.861 1.00 93.56 169 ASN A O 1
ATOM 1399 N N . GLY A 1 170 ? 4.999 -12.486 3.927 1.00 89.81 170 GLY A N 1
ATOM 1400 C CA . GLY A 1 170 ? 5.474 -12.677 2.562 1.00 89.81 170 GLY A CA 1
ATOM 1401 C C . GLY A 1 170 ? 6.858 -12.080 2.306 1.00 89.81 170 GLY A C 1
ATOM 1402 O O . GLY A 1 170 ? 7.349 -12.189 1.190 1.00 89.81 170 GLY A O 1
ATOM 1403 N N . GLY A 1 171 ? 7.486 -11.438 3.300 1.00 91.75 171 GLY A N 1
ATOM 1404 C CA . GLY A 1 171 ? 8.786 -10.792 3.128 1.00 91.75 171 GLY A CA 1
ATOM 1405 C C . GLY A 1 171 ? 8.721 -9.558 2.227 1.00 91.75 171 GLY A C 1
ATOM 1406 O O . GLY A 1 171 ? 9.725 -9.194 1.612 1.00 91.75 171 GLY A O 1
ATOM 1407 N N . ALA A 1 172 ? 7.552 -8.914 2.130 1.00 95.69 172 ALA A N 1
ATOM 1408 C CA . ALA A 1 172 ? 7.372 -7.744 1.280 1.00 95.69 172 ALA A CA 1
ATOM 1409 C C . ALA A 1 172 ? 8.168 -6.533 1.776 1.00 95.69 172 ALA A C 1
ATOM 1411 O O . ALA A 1 172 ? 8.521 -5.681 0.970 1.00 95.69 172 ALA A O 1
ATOM 1412 N N . PHE A 1 173 ? 8.474 -6.457 3.073 1.00 95.06 173 PHE A N 1
ATOM 1413 C CA . PHE A 1 173 ? 9.174 -5.326 3.675 1.00 95.06 173 PHE A CA 1
ATOM 1414 C C . PHE A 1 173 ? 10.653 -5.620 3.911 1.00 95.06 173 PHE A C 1
ATOM 1416 O O . PHE A 1 173 ? 11.018 -6.672 4.438 1.00 95.06 173 PHE A O 1
ATOM 1423 N N . ARG A 1 174 ? 11.501 -4.642 3.590 1.00 92.25 174 ARG A N 1
ATOM 1424 C CA . ARG A 1 174 ? 12.916 -4.615 3.960 1.00 92.25 174 ARG A CA 1
ATOM 1425 C C . ARG A 1 174 ? 13.172 -3.401 4.851 1.00 92.25 174 ARG A C 1
ATOM 1427 O O . ARG A 1 174 ? 12.889 -2.272 4.453 1.00 92.25 174 ARG A O 1
ATOM 1434 N N . ILE A 1 175 ? 13.707 -3.647 6.046 1.00 88.62 175 ILE A N 1
ATOM 1435 C CA . ILE A 1 175 ? 14.017 -2.594 7.020 1.00 88.62 175 ILE A CA 1
ATOM 1436 C C . ILE A 1 175 ? 15.331 -1.907 6.636 1.00 88.62 175 ILE A C 1
ATOM 1438 O O . ILE A 1 175 ? 16.337 -2.587 6.429 1.00 88.62 175 ILE A O 1
ATOM 1442 N N . TYR A 1 176 ? 15.329 -0.575 6.578 1.00 81.00 176 TYR A N 1
ATOM 1443 C CA . TYR A 1 176 ? 16.525 0.247 6.355 1.00 81.00 176 TYR A CA 1
ATOM 1444 C C . TYR A 1 176 ? 16.752 1.224 7.509 1.00 81.00 176 TYR A C 1
ATOM 1446 O O . TYR A 1 176 ? 15.805 1.793 8.051 1.00 81.00 176 TYR A O 1
ATOM 1454 N N . ALA A 1 177 ? 18.020 1.436 7.869 1.00 59.59 177 ALA A N 1
ATOM 1455 C CA . ALA A 1 177 ? 18.414 2.469 8.818 1.00 59.59 177 ALA A CA 1
ATOM 1456 C C . ALA A 1 177 ? 18.609 3.806 8.075 1.00 59.59 177 ALA A C 1
ATOM 1458 O O . ALA A 1 177 ? 19.488 3.894 7.225 1.00 59.59 177 ALA A O 1
ATOM 1459 N N . PHE A 1 178 ? 17.815 4.819 8.450 1.00 56.84 178 PHE A N 1
ATOM 1460 C CA . PHE A 1 178 ? 17.859 6.229 8.015 1.00 56.84 178 PHE A CA 1
ATOM 1461 C C . PHE A 1 178 ? 17.410 6.561 6.572 1.00 56.84 178 PHE A C 1
ATOM 1463 O O . PHE A 1 178 ? 17.743 5.884 5.608 1.00 56.84 178 PHE A O 1
ATOM 1470 N N . GLU A 1 179 ? 16.646 7.657 6.442 1.00 54.81 179 GLU A N 1
ATOM 1471 C CA . GLU A 1 179 ? 16.079 8.197 5.186 1.00 54.81 179 GLU A CA 1
ATOM 1472 C C . GLU A 1 179 ? 17.069 9.023 4.342 1.00 54.81 179 GLU A C 1
ATOM 1474 O O . GLU A 1 179 ? 16.738 9.426 3.228 1.00 54.81 179 GLU A O 1
ATOM 1479 N N . LYS A 1 180 ? 18.293 9.268 4.826 1.00 46.25 180 LYS A N 1
ATOM 1480 C CA . LYS A 1 180 ? 19.330 9.992 4.079 1.00 46.25 180 LYS A CA 1
ATOM 1481 C C . LYS A 1 180 ? 20.600 9.161 3.993 1.00 46.25 180 LYS A C 1
ATOM 1483 O O . LYS A 1 180 ? 21.192 8.822 5.016 1.00 46.25 180 LYS A O 1
ATOM 1488 N N . GLU A 1 181 ? 21.035 8.885 2.766 1.00 43.16 181 GLU A N 1
ATOM 1489 C CA . GLU A 1 181 ? 22.437 8.577 2.505 1.00 43.16 181 GLU A CA 1
ATOM 1490 C C . GLU A 1 181 ? 23.269 9.721 3.098 1.00 43.16 181 GLU A C 1
ATOM 1492 O O . GLU A 1 181 ? 23.139 10.876 2.688 1.00 43.16 181 GLU A O 1
ATOM 1497 N N . VAL A 1 182 ? 24.091 9.416 4.103 1.00 33.44 182 VAL A N 1
ATOM 1498 C CA . VAL A 1 182 ? 25.197 10.296 4.473 1.00 33.44 182 VAL A CA 1
ATOM 1499 C C . VAL A 1 182 ? 26.169 10.218 3.303 1.00 33.44 182 VAL A C 1
ATOM 1501 O O . VAL A 1 182 ? 26.947 9.274 3.191 1.00 33.44 182 VAL A O 1
ATOM 1504 N N . ILE A 1 183 ? 26.048 11.166 2.378 1.00 35.31 183 ILE A N 1
ATOM 1505 C CA . ILE A 1 183 ? 27.076 11.413 1.374 1.00 35.31 183 ILE A CA 1
ATOM 1506 C C . ILE A 1 183 ? 28.287 11.931 2.161 1.00 35.31 183 ILE A C 1
ATOM 1508 O O . ILE A 1 183 ? 28.204 12.996 2.773 1.00 35.31 183 ILE A O 1
ATOM 1512 N N . PHE A 1 184 ? 29.356 11.134 2.213 1.00 34.66 184 PHE A N 1
ATOM 1513 C CA . PHE A 1 184 ? 30.674 11.569 2.684 1.00 34.66 184 PHE A CA 1
ATOM 1514 C C . PHE A 1 184 ? 31.407 12.336 1.584 1.00 34.66 184 PHE A C 1
ATOM 1516 O O . PHE A 1 184 ? 31.249 11.952 0.400 1.00 34.66 184 PHE A O 1
#

InterPro domains:
  IPR019188 snRNA-activating protein complex subunit 1 [PF09808] (16-179)

pLDDT: mean 80.98, std 22.05, range [33.44, 98.75]

Mean predicted aligned error: 10.22 Å

Sequence (184 aa):
MRGQGTSVMPITAGCRKDIERLLKLYKEKETLRYKPFIELFDKMKFATIFMGRMSPAELYEFSEKLLQITISYAMSYRERKPAEYAEEPTIDNEPMSLSDMRFSNEMTLQERMFGIYLTYVLYFVQPESYVAQVRVTPDQMTDLIDFISDRLIPERHIDAFAALFKLINGGAFRIYAFEKEVIF

Foldseek 3Di:
DPPPPPPPPPLCVCLVVVLVVLLVQLVVVVDLDLPSSVVSCVVVVVLCSLPDDDDLVSLQVNLQVSLQVLLVLLFFPDPPPPPPPDDDDDDDDDDDDPVCPDPPDTRDPSSSSRSLSVSLVSQVSRDPVRRHAHEDEPVRVVRNVCCCVVPCVVVVVVNSNVSVVCCVVVRRYDYDDDPDDPPD

Secondary structure (DSSP, 8-state):
----------TTTTHHHHHHHHHHHHHTTT---HHHHHHHHHHTTGGGGG-S---HHHHHHHHHHHHHHHHTTTS--------TT------------TT-----SPPPHHHHHHHHHHHHHHHHHS-GGG-PPEEE-HHHHHHHHHHIIIIITTTT-HHHHHHHHHHHHTT-EEE-S-SS----

Radius of gyration: 18.32 Å; Cα contacts (8 Å, |Δi|>4): 160; chains: 1; bounding box: 49×45×48 Å

Solvent-accessible surface area (backbone atoms only — not comparable to full-atom values): 11276 Å² total; per-residue (Å²): 135,84,79,77,74,77,78,73,73,60,88,60,67,62,49,65,60,55,52,52,50,52,50,52,59,41,58,76,61,78,58,81,58,55,68,69,45,53,52,50,41,58,73,69,48,52,78,55,77,78,62,73,96,62,55,73,65,56,46,27,54,37,46,26,52,50,38,42,60,32,39,56,38,41,41,70,68,70,80,70,71,72,72,96,83,77,81,80,91,76,88,76,95,72,83,80,56,91,86,67,70,78,64,88,58,81,59,48,72,55,46,24,43,46,10,36,53,51,28,39,49,50,66,74,67,50,60,82,94,53,76,53,49,29,76,35,38,68,65,58,50,46,46,48,51,49,44,41,66,73,42,26,60,75,72,61,40,56,61,53,45,52,37,45,52,47,34,59,76,66,60,37,63,42,82,47,88,72,97,61,85,81,80,127

Nearest PDB structures (foldseek):
  7zwc-assembly1_a  TM=9.342E-01  e=6.840E-08  Homo sapiens
  7xur-assembly1_C  TM=9.298E-01  e=8.641E-07  Homo sapiens
  8iuh-assembly1_1  TM=8.773E-01  e=2.194E-06  Homo sapiens

Organism: Wuchereria bancrofti (NCBI:txid6293)